Protein AF-A0A2V8UPV5-F1 (afdb_monomer)

Secondary structure (DSSP, 8-state):
---------PPPP--PPPP------PPP---------TTS------SEEEEEEEETTTEEEEEEEEEEEEE-TTS-EEEEEEEEES-HHHHHHHHH-----GGGT--BHHHHHHHHHHHHGGGS-HHHHHHHHHHIIIIIHHHHTTSBTTT--HHHHHHHHHHHHHTT--HHHHHHHHHHHHHHHHHHHHTTS-SS-TTTT-------PPP------HHHHHHHHHHS-HHHHHHHHHHHHH---HHHHTT--GGGEETTEE---EEEEEEETTEEEEEEPPP-

Nearest PDB structures (foldseek):
  6en1-assembly1_A  TM=7.831E-01  e=4.701E-06  Enterococcus faecalis
  2kd1-assembly1_A  TM=8.658E-01  e=4.105E-05  Bacillus cereus ATCC 14579
  6en2-assembly1_B  TM=7.766E-01  e=8.953E-06  Enterococcus faecalis
  1z1g-assembly1_D  TM=5.654E-01  e=1.178E-04  Lambdavirus lambda
  2kkp-assembly1_A  TM=7.230E-01  e=1.378E-03  Moorella thermoacetica ATCC 39073

Foldseek 3Di:
DDDDDDDDDDDDDPDDDPDPPDPPPDDPPPDPCPDDDPDDDPPPDPQKDKDWDQDPPPGTKIWMKGWAFDQDPVRDTDTDIDIDIHPPVVVCVVRVVPDPQPLVPQFFLLSLLVVCCVPPVVPDDPVLNVLCVVLCVPQPCVQGGGPTQAPDALVSVLVSLVVCLVVPDDLVSSVSVLVVLQVSQVVCVVSVSDVDRNSPPHDHDDHDDDPPPDDADPVNLVVVLVPDDPVVNVLSVCCVPVVDDPQQSVPFDPVQDDPPDGHGFKGWDDDDPNDIDIDGDDDD

Radius of gyration: 32.72 Å; Cα contacts (8 Å, |Δi|>4): 242; chains: 1; bounding box: 61×60×101 Å

pLDDT: mean 72.13, std 23.67, range [22.16, 96.94]

Sequence (284 aa):
MYIAVMASWAKPEVRTPPEHKGPTLVQPNEREIKRVGPGLARVEAPEGWVKKVERFREGKVWVGYFHVWETGPDGQRVRHKKEKLNELAEYIAEQTGKLAKQGESISTFAELWKAFCAVKSGQWSKKTKENLKCLFAKHVIPQIGSQRMRDVTLTPLQLLLNKLAEDGFSKSVVGQIRTYVKSCFEYGVDEDLLSKSPARKLVMPKIRKKPCERFLSVEEFRALLSDAPPREHVILRIFAVCGLRPAEVLVLRIEDFEGSQLRIDEALKERQAGEDRIGDTKTD

Structure (mmCIF, N/CA/C/O backbone):
data_AF-A0A2V8UPV5-F1
#
_entry.id   AF-A0A2V8UPV5-F1
#
loop_
_atom_site.group_PDB
_atom_site.id
_atom_site.type_symbol
_atom_site.label_atom_id
_atom_site.label_alt_id
_atom_site.label_comp_id
_atom_site.label_asym_id
_atom_site.label_entity_id
_atom_site.label_seq_id
_atom_site.pdbx_PDB_ins_code
_atom_site.Cartn_x
_atom_site.Cartn_y
_atom_site.Cartn_z
_atom_site.occupancy
_atom_site.B_iso_or_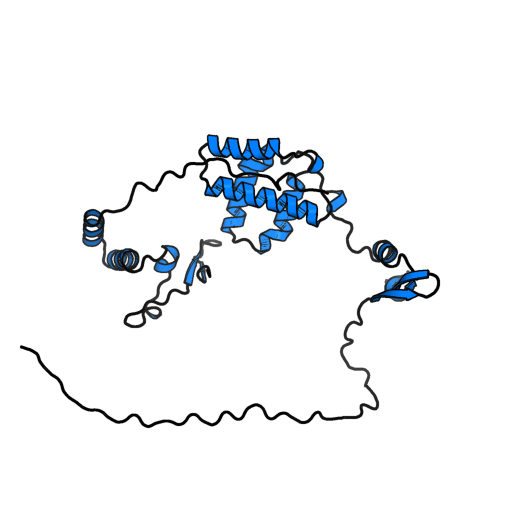equiv
_atom_site.auth_seq_id
_atom_site.auth_comp_id
_atom_site.auth_asym_id
_atom_site.auth_atom_id
_atom_site.pdbx_PDB_model_num
ATOM 1 N N . MET A 1 1 ? 30.367 -21.990 -48.496 1.00 34.84 1 MET A N 1
ATOM 2 C CA . MET A 1 1 ? 31.742 -22.354 -48.099 1.00 34.84 1 MET A CA 1
ATOM 3 C C . MET A 1 1 ? 31.728 -22.574 -46.593 1.00 34.84 1 MET A C 1
ATOM 5 O O . MET A 1 1 ? 31.792 -21.620 -45.836 1.00 34.84 1 MET A O 1
ATOM 9 N N . TYR A 1 2 ? 31.442 -23.811 -46.186 1.00 22.16 2 TYR A N 1
ATOM 10 C CA . TYR A 1 2 ? 31.261 -24.234 -44.795 1.00 22.16 2 TYR A CA 1
ATOM 11 C C . TYR A 1 2 ? 32.590 -24.819 -44.315 1.00 22.16 2 TYR A C 1
ATOM 13 O O . TYR A 1 2 ? 33.071 -25.779 -44.914 1.00 22.16 2 TYR A O 1
ATOM 21 N N . ILE A 1 3 ? 33.198 -24.240 -43.280 1.00 28.97 3 ILE A N 1
ATOM 22 C CA . ILE A 1 3 ? 34.407 -24.796 -42.665 1.00 28.97 3 ILE A CA 1
ATOM 23 C C . ILE A 1 3 ? 33.957 -25.716 -41.531 1.00 28.97 3 ILE A C 1
ATOM 25 O O . ILE A 1 3 ? 33.486 -25.265 -40.490 1.00 28.97 3 ILE A O 1
ATOM 29 N N . ALA A 1 4 ? 34.065 -27.017 -41.789 1.00 24.25 4 ALA A N 1
ATOM 30 C CA . ALA A 1 4 ? 33.955 -28.077 -40.803 1.00 24.25 4 ALA A CA 1
ATOM 31 C C . ALA A 1 4 ? 35.275 -28.178 -40.023 1.00 24.25 4 ALA A C 1
ATOM 33 O O . ALA A 1 4 ? 36.340 -28.288 -40.627 1.00 24.25 4 ALA A O 1
ATOM 34 N N . VAL A 1 5 ? 35.204 -28.180 -38.691 1.00 28.80 5 VAL A N 1
ATOM 35 C CA . VAL A 1 5 ? 36.319 -28.579 -37.823 1.00 28.80 5 VAL A CA 1
ATOM 36 C C . VAL A 1 5 ? 35.869 -29.815 -37.057 1.00 28.80 5 VAL A C 1
ATOM 38 O O . VAL A 1 5 ? 34.963 -29.757 -36.229 1.00 28.80 5 VAL A O 1
ATOM 41 N N . MET A 1 6 ? 36.482 -30.947 -37.396 1.00 24.00 6 MET A N 1
ATOM 42 C CA . MET A 1 6 ? 36.293 -32.240 -36.749 1.00 24.00 6 MET A CA 1
ATOM 43 C C . MET A 1 6 ? 37.432 -32.511 -35.758 1.00 24.00 6 MET A C 1
ATOM 45 O O . MET A 1 6 ? 38.599 -32.450 -36.123 1.00 24.00 6 MET A O 1
ATOM 49 N N . ALA A 1 7 ? 37.011 -32.917 -34.558 1.00 26.36 7 ALA A N 1
ATOM 50 C CA . ALA A 1 7 ? 37.632 -33.867 -33.631 1.00 26.36 7 ALA A CA 1
ATOM 51 C C . ALA A 1 7 ? 38.903 -33.489 -32.837 1.00 26.36 7 ALA A C 1
ATOM 53 O O . ALA A 1 7 ? 40.017 -33.477 -33.344 1.00 26.36 7 ALA A O 1
ATOM 54 N N . SER A 1 8 ? 38.737 -33.450 -31.509 1.00 24.20 8 SER A N 1
ATOM 55 C CA . SER A 1 8 ? 39.469 -34.355 -30.611 1.00 24.20 8 SER A CA 1
ATOM 56 C C . SER A 1 8 ? 38.641 -34.588 -29.343 1.00 24.20 8 SER A C 1
ATOM 58 O O . SER A 1 8 ? 38.483 -33.701 -28.509 1.00 24.20 8 SER A O 1
ATOM 60 N N . TRP A 1 9 ? 38.044 -35.776 -29.240 1.00 25.58 9 TRP A N 1
ATOM 61 C CA . TRP A 1 9 ? 37.334 -36.241 -28.050 1.00 25.58 9 TRP A CA 1
ATOM 62 C C . TRP A 1 9 ? 38.337 -36.923 -27.118 1.00 25.58 9 TRP A C 1
ATOM 64 O O . TRP A 1 9 ? 38.682 -38.088 -27.317 1.00 25.58 9 TRP A O 1
ATOM 74 N N . ALA A 1 10 ? 38.786 -36.218 -26.082 1.00 30.08 10 ALA A N 1
ATOM 75 C CA . ALA A 1 10 ? 39.347 -36.867 -24.904 1.00 30.08 10 ALA A CA 1
ATOM 76 C C . ALA A 1 10 ? 38.180 -37.383 -24.044 1.00 30.08 10 ALA A C 1
ATOM 78 O O . ALA A 1 10 ? 37.280 -36.620 -23.691 1.00 30.08 10 ALA A O 1
ATOM 79 N N . LYS A 1 11 ? 38.165 -38.685 -23.735 1.00 31.83 11 LYS A N 1
ATOM 80 C CA . LYS A 1 11 ? 37.210 -39.267 -22.780 1.00 31.83 11 LYS A CA 1
ATOM 81 C C . LYS A 1 11 ? 37.388 -38.565 -21.423 1.00 31.83 11 LYS A C 1
ATOM 83 O O . LYS A 1 11 ? 38.517 -38.548 -20.936 1.00 31.83 11 LYS A O 1
ATOM 88 N N . PRO A 1 12 ? 36.334 -38.019 -20.793 1.00 33.72 12 PRO A N 1
ATOM 89 C CA . PRO A 1 12 ? 36.456 -37.523 -19.432 1.00 33.72 12 PRO A CA 1
ATOM 90 C C . PRO A 1 12 ? 36.685 -38.711 -18.490 1.00 33.72 12 PRO A C 1
ATOM 92 O O . PRO A 1 12 ? 35.936 -39.689 -18.515 1.00 33.72 12 PRO A O 1
ATOM 95 N N . GLU A 1 13 ? 37.733 -38.638 -17.670 1.00 32.59 13 GLU A N 1
ATOM 96 C CA . GLU A 1 13 ? 37.910 -39.530 -16.526 1.00 32.59 13 GLU A CA 1
ATOM 97 C C . GLU A 1 13 ? 36.680 -39.427 -15.619 1.00 32.59 13 GLU A C 1
ATOM 99 O O . GLU A 1 13 ? 36.347 -38.359 -15.100 1.00 32.59 13 GLU A O 1
ATOM 104 N N . VAL A 1 14 ? 35.994 -40.553 -15.427 1.00 36.41 14 VAL A N 1
ATOM 105 C CA . VAL A 1 14 ? 34.909 -40.673 -14.455 1.00 36.41 14 VAL A CA 1
ATOM 106 C C . VAL A 1 14 ? 35.536 -40.609 -13.064 1.00 36.41 14 VAL A C 1
ATOM 108 O O . VAL A 1 14 ? 36.019 -41.610 -12.540 1.00 36.41 14 VAL A O 1
ATOM 111 N N . ARG A 1 15 ? 35.539 -39.423 -12.451 1.00 33.44 15 ARG A N 1
ATOM 112 C CA . ARG A 1 15 ? 35.769 -39.298 -11.009 1.00 33.44 15 ARG A CA 1
ATOM 113 C C . ARG A 1 15 ? 34.544 -39.854 -10.293 1.00 33.44 15 ARG A C 1
ATOM 115 O O . ARG A 1 15 ? 33.496 -39.215 -10.255 1.00 33.44 15 ARG A O 1
ATOM 122 N N . THR A 1 16 ? 34.669 -41.053 -9.738 1.00 39.03 16 THR A N 1
ATOM 123 C CA . THR A 1 16 ? 33.712 -41.578 -8.762 1.00 39.03 16 THR A CA 1
ATOM 124 C C . THR A 1 16 ? 33.644 -40.620 -7.566 1.00 39.03 16 THR A C 1
ATOM 126 O O . THR A 1 16 ? 34.703 -40.267 -7.034 1.00 39.03 16 THR A O 1
ATOM 129 N N . PRO A 1 17 ? 32.451 -40.180 -7.124 1.00 38.97 17 PRO A N 1
ATOM 130 C CA . PRO A 1 17 ? 32.327 -39.391 -5.904 1.00 38.97 17 PRO A CA 1
ATOM 131 C C . PRO A 1 17 ? 32.839 -40.207 -4.708 1.00 38.97 17 PRO A C 1
ATOM 133 O O . PRO A 1 17 ? 32.631 -41.423 -4.686 1.00 38.97 17 PRO A O 1
ATOM 136 N N . PRO A 1 18 ? 33.486 -39.588 -3.705 1.00 38.47 18 PRO A N 1
ATOM 137 C CA . PRO A 1 18 ? 33.800 -40.293 -2.471 1.00 38.47 18 PRO A CA 1
ATOM 138 C C . PRO A 1 18 ? 32.495 -40.751 -1.808 1.00 38.47 18 PRO A C 1
ATOM 140 O O . PRO A 1 18 ? 31.526 -39.993 -1.743 1.00 38.47 18 PRO A O 1
ATOM 143 N N . GLU A 1 19 ? 32.465 -41.996 -1.329 1.00 35.38 19 GLU A N 1
ATOM 144 C CA . GLU A 1 19 ? 31.342 -42.535 -0.562 1.00 35.38 19 GLU A CA 1
ATOM 145 C C . GLU A 1 19 ? 30.992 -41.594 0.597 1.00 35.38 19 GLU A C 1
ATOM 147 O O . GLU A 1 19 ? 31.788 -41.372 1.515 1.00 35.38 19 GLU A O 1
ATOM 152 N N . HIS A 1 20 ? 29.771 -41.058 0.578 1.00 35.81 20 HIS A N 1
ATOM 153 C CA . HIS A 1 20 ? 29.209 -40.368 1.728 1.00 35.81 20 HIS A CA 1
ATOM 154 C C . HIS A 1 20 ? 28.955 -41.398 2.834 1.00 35.81 20 HIS A C 1
ATOM 156 O O . HIS A 1 20 ? 27.909 -42.045 2.883 1.00 35.81 20 HIS A O 1
ATOM 162 N N . LYS A 1 21 ? 29.905 -41.534 3.763 1.00 36.72 21 LYS A N 1
ATOM 163 C CA . LYS A 1 21 ? 29.609 -42.110 5.074 1.00 36.72 21 LYS A CA 1
ATOM 164 C C . LYS A 1 21 ? 28.675 -41.137 5.787 1.00 36.72 21 LYS A C 1
ATOM 166 O O . LYS A 1 21 ? 29.095 -40.057 6.201 1.00 36.72 21 LYS A O 1
ATOM 171 N N . GLY A 1 22 ? 27.395 -41.497 5.864 1.00 36.59 22 GLY A N 1
ATOM 172 C CA . GLY A 1 22 ? 26.434 -40.810 6.723 1.00 36.59 22 GLY A CA 1
ATOM 173 C C . GLY A 1 22 ? 26.948 -40.750 8.169 1.00 36.59 22 GLY A C 1
ATOM 174 O O . GLY A 1 22 ? 27.818 -41.543 8.543 1.00 36.59 22 GLY A O 1
ATOM 175 N N . PRO A 1 23 ? 26.455 -39.808 8.988 1.00 31.30 23 PRO A N 1
ATOM 176 C CA . PRO A 1 23 ? 26.923 -39.666 10.359 1.00 31.30 23 PRO A CA 1
ATOM 177 C C . PRO A 1 23 ? 26.717 -40.983 11.113 1.00 31.30 23 PRO A C 1
ATOM 179 O O . PRO A 1 23 ? 25.608 -41.515 11.165 1.00 31.30 23 PRO A O 1
ATOM 182 N N . THR A 1 24 ? 27.798 -41.514 11.686 1.00 34.84 24 THR A N 1
ATOM 183 C CA . THR A 1 24 ? 27.759 -42.683 12.565 1.00 34.84 24 THR A CA 1
ATOM 184 C C . THR A 1 24 ? 26.791 -42.395 13.708 1.00 34.84 24 THR A C 1
ATOM 186 O O . THR A 1 24 ? 27.052 -41.522 14.537 1.00 34.84 24 THR A O 1
ATOM 189 N N . LEU A 1 25 ? 25.668 -43.114 13.752 1.00 33.03 25 LEU A N 1
ATOM 190 C CA . LEU A 1 25 ? 24.748 -43.063 14.883 1.00 33.03 25 LEU A CA 1
ATOM 191 C C . LEU A 1 25 ? 25.477 -43.616 16.110 1.00 33.03 25 LEU A C 1
ATOM 193 O O . LEU A 1 25 ? 25.715 -44.817 16.230 1.00 33.03 25 LEU A O 1
ATOM 197 N N . VAL A 1 26 ? 25.873 -42.715 17.006 1.00 35.38 26 VAL A N 1
ATOM 198 C CA . VAL A 1 26 ? 26.417 -43.070 18.315 1.00 35.38 26 VAL A CA 1
ATOM 199 C C . VAL A 1 26 ? 25.278 -43.683 19.129 1.00 35.38 26 VAL A C 1
ATOM 201 O O . VAL A 1 26 ? 24.236 -43.054 19.311 1.00 35.38 26 VAL A O 1
ATOM 204 N N . GLN A 1 27 ? 25.469 -44.920 19.595 1.00 32.38 27 GLN A N 1
ATOM 205 C CA . GLN A 1 27 ? 24.550 -45.597 20.515 1.00 32.38 27 GLN A CA 1
ATOM 206 C C . GLN A 1 27 ? 24.285 -44.694 21.736 1.00 32.38 27 GLN A C 1
ATOM 208 O O . GLN A 1 27 ? 25.247 -44.129 22.272 1.00 32.38 27 GLN A O 1
ATOM 213 N N . PRO A 1 28 ? 23.025 -44.526 22.187 1.00 30.73 28 PRO A N 1
ATOM 214 C CA . PRO A 1 28 ? 22.721 -43.691 23.339 1.00 30.73 28 PRO A CA 1
ATOM 215 C C . PRO A 1 28 ? 23.498 -44.206 24.545 1.00 30.73 28 PRO A C 1
ATOM 217 O O . PRO A 1 28 ? 23.379 -45.363 24.940 1.00 30.73 28 PRO A O 1
ATOM 220 N N . ASN A 1 29 ? 24.335 -43.345 25.111 1.00 36.62 29 ASN A N 1
ATOM 221 C CA . ASN A 1 29 ? 25.093 -43.668 26.305 1.00 36.62 29 ASN A CA 1
ATOM 222 C C . ASN A 1 29 ? 24.094 -43.691 27.474 1.00 36.62 29 ASN A C 1
ATOM 224 O O . ASN A 1 29 ? 23.772 -42.638 28.027 1.00 36.62 29 ASN A O 1
ATOM 228 N N . GLU A 1 30 ? 23.561 -44.864 27.822 1.00 33.00 30 GLU A N 1
ATOM 229 C CA . GLU A 1 30 ? 22.730 -45.055 29.015 1.00 33.00 30 GLU A CA 1
ATOM 230 C C . GLU A 1 30 ? 23.606 -44.916 30.264 1.00 33.00 30 GLU A C 1
ATOM 232 O O . GLU A 1 30 ? 24.058 -45.876 30.884 1.00 33.00 30 GLU A O 1
ATOM 237 N N . ARG A 1 31 ? 23.902 -43.669 30.628 1.00 34.91 31 ARG A N 1
ATOM 238 C CA . ARG A 1 31 ? 24.467 -43.353 31.934 1.00 34.91 31 ARG A CA 1
ATOM 239 C C . ARG A 1 31 ? 23.318 -43.244 32.919 1.00 34.91 31 ARG A C 1
ATOM 241 O O . ARG A 1 31 ? 22.531 -42.305 32.862 1.00 34.91 31 ARG A O 1
ATOM 248 N N . GLU A 1 32 ? 23.252 -44.187 33.846 1.00 36.50 32 GLU A N 1
ATOM 249 C CA . GLU A 1 32 ? 22.366 -44.119 35.003 1.00 36.50 32 GLU A CA 1
ATOM 250 C C . GLU A 1 32 ? 22.816 -42.944 35.901 1.00 36.50 32 GLU A C 1
ATOM 252 O O . GLU A 1 32 ? 23.808 -43.023 36.633 1.00 36.50 32 GLU A O 1
ATOM 257 N N . ILE A 1 33 ? 22.145 -41.793 35.782 1.00 37.94 33 ILE A N 1
ATOM 258 C CA . ILE A 1 33 ? 22.512 -40.554 36.485 1.00 37.94 33 ILE A CA 1
ATOM 259 C C . ILE A 1 33 ? 22.100 -40.674 37.957 1.00 37.94 33 ILE A C 1
ATOM 261 O O . ILE A 1 33 ? 20.962 -40.394 38.324 1.00 37.94 33 ILE A O 1
ATOM 265 N N . LYS A 1 34 ? 23.038 -41.071 38.824 1.00 39.78 34 LYS A N 1
ATOM 266 C CA . LYS A 1 34 ? 22.762 -41.288 40.258 1.00 39.78 34 LYS A CA 1
ATOM 267 C C . LYS A 1 34 ? 22.773 -40.025 41.123 1.00 39.78 34 LYS A C 1
ATOM 269 O O . LYS A 1 34 ? 22.366 -40.113 42.277 1.00 39.78 34 LYS A O 1
ATOM 274 N N . ARG A 1 35 ? 23.204 -38.862 40.608 1.00 41.12 35 ARG A N 1
ATOM 275 C CA . ARG A 1 35 ? 23.076 -37.540 41.265 1.00 41.12 35 ARG A CA 1
ATOM 276 C C . ARG A 1 35 ? 23.464 -36.400 40.317 1.00 41.12 35 ARG A C 1
ATOM 278 O O . ARG A 1 35 ? 24.461 -36.497 39.609 1.00 41.12 35 ARG A O 1
ATOM 285 N N . VAL A 1 36 ? 22.698 -35.310 40.351 1.00 39.19 36 VAL A N 1
ATOM 286 C CA . VAL A 1 36 ? 22.949 -34.074 39.591 1.00 39.19 36 VAL A CA 1
ATOM 287 C C . VAL A 1 36 ? 23.594 -33.042 40.527 1.00 39.19 36 VAL A C 1
ATOM 289 O O . VAL A 1 36 ? 23.042 -32.748 41.585 1.00 39.19 36 VAL A O 1
ATOM 292 N N . GLY A 1 37 ? 24.778 -32.532 40.171 1.00 37.66 37 GLY A N 1
ATOM 293 C CA . GLY A 1 37 ? 25.502 -31.504 40.934 1.00 37.66 37 GLY A CA 1
ATOM 294 C C . GLY A 1 37 ? 24.908 -30.089 40.781 1.00 37.66 37 GLY A C 1
ATOM 295 O O . GLY A 1 37 ? 24.153 -29.840 39.840 1.00 37.66 37 GLY A O 1
ATOM 296 N N . PRO A 1 38 ? 25.248 -29.136 41.671 1.00 36.44 38 PRO A N 1
ATOM 297 C CA . PRO A 1 38 ? 24.530 -27.866 41.861 1.00 36.44 38 PRO A CA 1
ATOM 298 C C . PRO A 1 38 ? 24.822 -26.772 40.806 1.00 36.44 38 PRO A C 1
ATOM 300 O O . PRO A 1 38 ? 24.765 -25.588 41.120 1.00 36.44 38 PRO A O 1
ATOM 303 N N . GLY A 1 39 ? 25.131 -27.139 39.558 1.00 41.53 39 GLY A N 1
ATOM 304 C CA . GLY A 1 39 ? 25.687 -26.218 38.552 1.00 41.53 39 GLY A CA 1
ATOM 305 C C . GLY A 1 39 ? 25.051 -26.248 37.160 1.00 41.53 39 GLY A C 1
ATOM 306 O O . GLY A 1 39 ? 25.673 -25.771 36.217 1.00 41.53 39 GLY A O 1
ATOM 307 N N . LEU A 1 40 ? 23.847 -26.801 36.987 1.00 34.31 40 LEU A N 1
ATOM 308 C CA . LEU A 1 40 ? 23.106 -26.653 35.726 1.00 34.31 40 LEU A CA 1
ATOM 309 C C . LEU A 1 40 ? 22.364 -25.313 35.702 1.00 34.31 40 LEU A C 1
ATOM 311 O O . LEU A 1 40 ? 21.741 -24.931 36.696 1.00 34.31 40 LEU A O 1
ATOM 315 N N . ALA A 1 41 ? 22.383 -24.631 34.551 1.00 32.91 41 ALA A N 1
ATOM 316 C CA . ALA A 1 41 ? 21.493 -23.507 34.291 1.00 32.91 41 ALA A CA 1
ATOM 317 C C . ALA A 1 41 ? 20.059 -23.973 34.566 1.00 32.91 41 ALA A C 1
ATOM 319 O O . ALA A 1 41 ? 19.569 -24.903 33.921 1.00 32.91 41 ALA A O 1
ATOM 320 N N . ARG A 1 42 ? 19.411 -23.374 35.572 1.00 34.47 42 ARG A N 1
ATOM 321 C CA . ARG A 1 42 ? 17.991 -23.605 35.830 1.00 34.47 42 ARG A CA 1
ATOM 322 C C . ARG A 1 42 ? 17.264 -23.221 34.550 1.00 34.47 42 ARG A C 1
ATOM 324 O O . ARG A 1 42 ? 17.112 -22.037 34.274 1.00 34.47 42 ARG A O 1
ATOM 331 N N . VAL A 1 43 ? 16.825 -24.215 33.779 1.00 31.80 43 VAL A N 1
ATOM 332 C CA . VAL A 1 43 ? 15.716 -24.027 32.847 1.00 31.80 43 VAL A CA 1
ATOM 333 C C . VAL A 1 43 ? 14.636 -23.372 33.694 1.00 31.80 43 VAL A C 1
ATOM 335 O O . VAL A 1 43 ? 14.245 -23.945 34.715 1.00 31.80 43 VAL A O 1
ATOM 338 N N . GLU A 1 44 ? 14.268 -22.131 33.375 1.00 40.31 44 GLU A N 1
ATOM 339 C CA . GLU A 1 44 ? 13.195 -21.442 34.079 1.00 40.31 44 GLU A CA 1
ATOM 340 C C . GLU A 1 44 ? 11.974 -22.350 34.010 1.00 40.31 44 GLU A C 1
ATOM 342 O O . GLU A 1 44 ? 11.363 -22.531 32.958 1.00 40.31 44 GLU A O 1
ATOM 347 N N . ALA A 1 45 ? 11.682 -23.019 35.129 1.00 38.09 45 ALA A N 1
ATOM 348 C CA . ALA A 1 45 ? 10.521 -23.876 35.219 1.00 38.09 45 ALA A CA 1
ATOM 349 C C . ALA A 1 45 ? 9.310 -22.996 34.883 1.00 38.09 45 ALA A C 1
ATOM 351 O O . ALA A 1 45 ? 9.206 -21.913 35.478 1.00 38.09 45 ALA A O 1
ATOM 352 N N . PRO A 1 46 ? 8.435 -23.425 33.953 1.00 46.22 46 PRO A N 1
ATOM 353 C CA . PRO A 1 46 ? 7.327 -22.609 33.477 1.00 46.22 46 PRO A CA 1
ATOM 354 C C . PRO A 1 46 ? 6.573 -22.004 34.665 1.00 46.22 46 PRO A C 1
ATOM 356 O O . PRO A 1 46 ? 6.367 -22.677 35.681 1.00 46.22 46 PRO A O 1
ATOM 359 N N . GLU A 1 47 ? 6.212 -20.716 34.565 1.00 54.56 47 GLU A N 1
ATOM 360 C CA . GLU A 1 47 ? 5.646 -19.915 35.671 1.00 54.56 47 GLU A CA 1
ATOM 361 C C . GLU A 1 47 ? 4.440 -20.583 36.352 1.00 54.56 47 GLU A C 1
ATOM 363 O O . GLU A 1 47 ? 4.151 -20.321 37.521 1.00 54.56 47 GLU A O 1
ATOM 368 N N . GLY A 1 48 ? 3.798 -21.511 35.652 1.00 59.91 48 GLY A N 1
ATOM 369 C CA . GLY A 1 48 ? 2.753 -22.392 36.120 1.00 59.91 48 GLY A CA 1
ATOM 370 C C . GLY A 1 48 ? 2.294 -23.311 34.994 1.00 59.91 48 GLY A C 1
ATOM 371 O O . GLY A 1 48 ? 2.842 -23.280 33.891 1.00 59.91 48 GLY A O 1
ATOM 372 N N . TRP A 1 49 ? 1.255 -24.097 35.247 1.00 58.44 49 TRP A N 1
ATOM 373 C CA . TRP A 1 49 ? 0.473 -24.731 34.184 1.00 58.44 49 TRP A CA 1
ATOM 374 C C . TRP A 1 49 ? -1.000 -24.755 34.563 1.00 58.44 49 TRP A C 1
ATOM 376 O O . TRP A 1 49 ? -1.344 -24.786 35.744 1.00 58.44 49 TRP A O 1
ATOM 386 N N . VAL A 1 50 ? -1.865 -24.756 33.550 1.00 53.78 50 VAL A N 1
ATOM 387 C CA . VAL A 1 50 ? -3.319 -24.854 33.703 1.00 53.78 50 VAL A CA 1
ATOM 388 C C . VAL A 1 50 ? -3.818 -25.954 32.771 1.00 53.78 50 VAL A C 1
ATOM 390 O O . VAL A 1 50 ? -3.460 -25.972 31.595 1.00 53.78 50 VAL A O 1
ATOM 393 N N . LYS A 1 51 ? -4.619 -26.894 33.282 1.00 52.66 51 LYS A N 1
ATOM 394 C CA . LYS A 1 51 ? -5.219 -27.968 32.478 1.00 52.66 51 LYS A CA 1
ATOM 395 C C . LYS A 1 51 ? -6.675 -28.203 32.859 1.00 52.66 51 LYS A C 1
ATOM 397 O O . LYS A 1 51 ? -7.067 -28.024 34.013 1.00 52.66 51 LYS A O 1
ATOM 402 N N . LYS A 1 52 ? -7.474 -28.620 31.881 1.00 59.91 52 LYS A N 1
ATOM 403 C CA . LYS A 1 52 ? -8.879 -28.980 32.078 1.00 59.91 52 LYS A CA 1
ATOM 404 C C . LYS A 1 52 ? -8.955 -30.453 32.468 1.00 59.91 52 LYS A C 1
ATOM 406 O O . LYS A 1 52 ? -8.433 -31.302 31.751 1.00 59.91 52 LYS A O 1
ATOM 411 N N . VAL A 1 53 ? -9.564 -30.749 33.607 1.00 68.00 53 VAL A N 1
ATOM 412 C CA . VAL A 1 53 ? -9.705 -32.099 34.160 1.00 68.00 53 VAL A CA 1
ATOM 413 C C . VAL A 1 53 ? -11.188 -32.377 34.361 1.00 68.00 53 VAL A C 1
ATOM 415 O O . VAL A 1 53 ? -11.920 -31.522 34.846 1.00 68.00 53 VAL A O 1
ATOM 418 N N . GLU A 1 54 ? -11.653 -33.561 33.985 1.00 61.84 54 GLU A N 1
ATOM 419 C CA . GLU A 1 54 ? -13.037 -33.978 34.209 1.00 61.84 54 GLU A CA 1
ATOM 420 C C . GLU A 1 54 ? -13.131 -34.741 35.533 1.00 61.84 54 GLU A C 1
ATOM 422 O O . GLU A 1 54 ? -12.418 -35.723 35.743 1.00 61.84 54 GLU A O 1
ATOM 427 N N . ARG A 1 55 ? -13.956 -34.250 36.463 1.00 68.75 55 ARG A N 1
ATOM 428 C CA . ARG A 1 55 ? -14.155 -34.846 37.788 1.00 68.75 55 ARG A CA 1
ATOM 429 C C . ARG A 1 55 ? -15.568 -35.390 37.928 1.00 68.75 55 ARG A C 1
ATOM 431 O O . ARG A 1 55 ? -16.539 -34.752 37.536 1.00 68.75 55 ARG A O 1
ATOM 438 N N . PHE A 1 56 ? -15.669 -36.543 38.582 1.00 42.00 56 PHE A N 1
ATOM 439 C CA . PHE A 1 56 ? -16.885 -37.355 38.676 1.00 42.00 56 PHE A CA 1
ATOM 440 C C . PHE A 1 56 ? -18.107 -36.642 39.295 1.00 42.00 56 PHE A C 1
ATOM 442 O O . PHE A 1 56 ? -19.233 -37.013 38.992 1.00 42.00 56 PHE A O 1
ATOM 449 N N . ARG A 1 57 ? -17.912 -35.615 40.141 1.00 60.03 57 ARG A N 1
ATOM 450 C CA . ARG A 1 57 ? -19.005 -34.859 40.796 1.00 60.03 57 ARG A CA 1
ATOM 451 C C . ARG A 1 57 ? -19.181 -33.415 40.313 1.00 60.03 57 ARG A C 1
ATOM 453 O O . ARG A 1 57 ? -20.230 -32.834 40.545 1.00 60.03 57 ARG A O 1
ATOM 460 N N . GLU A 1 58 ? -18.170 -32.840 39.667 1.00 53.66 58 GLU A N 1
ATOM 461 C CA . GLU A 1 58 ? -18.085 -31.394 39.380 1.00 53.66 58 GLU A CA 1
ATOM 462 C C . GLU A 1 58 ? -18.023 -31.092 37.871 1.00 53.66 58 GLU A C 1
ATOM 464 O O . GLU A 1 58 ? -18.042 -29.933 37.463 1.00 53.66 58 GLU A O 1
ATOM 469 N N . GLY A 1 59 ? -17.949 -32.123 37.021 1.00 64.44 59 GLY A N 1
ATOM 470 C CA . GLY A 1 59 ? -17.797 -31.964 35.577 1.00 64.44 59 GLY A CA 1
ATOM 471 C C . GLY A 1 59 ? -16.387 -31.518 35.179 1.00 64.44 59 GLY A C 1
ATOM 472 O O . GLY A 1 59 ? -15.395 -31.850 35.833 1.00 64.44 59 GLY A O 1
ATOM 473 N N . LYS A 1 60 ? -16.268 -30.797 34.058 1.00 58.22 60 LYS A N 1
ATOM 474 C CA . LYS A 1 60 ? -14.975 -30.329 33.530 1.00 58.22 60 LYS A CA 1
ATOM 475 C C . LYS A 1 60 ? -14.502 -29.085 34.284 1.00 58.22 60 LYS A C 1
ATOM 477 O O . LYS A 1 60 ? -14.969 -27.985 34.001 1.00 58.22 60 LYS A O 1
ATOM 482 N N . VAL A 1 61 ? -13.525 -29.257 35.167 1.00 54.69 61 VAL A N 1
ATOM 483 C CA . VAL A 1 61 ? -12.931 -28.207 36.005 1.00 54.69 61 VAL A CA 1
ATOM 484 C C . VAL A 1 61 ? -11.527 -27.836 35.529 1.00 54.69 61 VAL A C 1
ATOM 486 O O . VAL A 1 61 ? -10.791 -28.668 34.996 1.00 54.69 61 VAL A O 1
ATOM 489 N N . TRP A 1 62 ? -11.131 -26.578 35.709 1.00 54.75 62 TRP A N 1
ATOM 490 C CA . TRP A 1 62 ? -9.764 -26.135 35.418 1.00 54.75 62 TRP A CA 1
ATOM 491 C C . TRP A 1 62 ? -8.913 -26.208 36.684 1.00 54.75 62 TRP A C 1
ATOM 493 O O . TRP A 1 62 ? -9.293 -25.685 37.732 1.00 54.75 62 TRP A O 1
ATOM 503 N N . VAL A 1 63 ? -7.754 -26.857 36.575 1.00 58.47 63 VAL A N 1
ATOM 504 C CA . VAL A 1 63 ? -6.798 -27.039 37.673 1.00 58.47 63 VAL A CA 1
ATOM 505 C C . VAL A 1 63 ? -5.435 -26.549 37.215 1.00 58.47 63 VAL A C 1
ATOM 507 O O . VAL A 1 63 ? -5.009 -26.844 36.097 1.00 58.47 63 VAL A O 1
ATOM 510 N N . GLY A 1 64 ? -4.736 -25.824 38.075 1.00 62.59 64 GLY A N 1
ATOM 511 C CA . GLY A 1 64 ? -3.387 -25.366 37.792 1.00 62.59 64 GLY A CA 1
ATOM 512 C C . GLY A 1 64 ? -2.710 -24.762 39.011 1.00 62.59 64 GLY A C 1
ATOM 513 O O . GLY A 1 64 ? -3.355 -24.468 40.019 1.00 62.59 64 GLY A O 1
ATOM 514 N N . TYR A 1 65 ? -1.404 -24.553 38.900 1.00 60.41 65 TYR A N 1
ATOM 515 C CA . TYR A 1 65 ? -0.648 -23.752 39.857 1.00 60.41 65 TYR A CA 1
ATOM 516 C C . TYR A 1 65 ? 0.162 -22.700 39.116 1.00 60.41 65 TYR A C 1
ATOM 518 O O . TYR A 1 65 ? 0.551 -22.911 37.967 1.00 60.41 65 TYR A O 1
ATOM 526 N N . PHE A 1 66 ? 0.450 -21.597 39.795 1.00 55.66 66 PHE A N 1
ATOM 527 C CA . PHE A 1 66 ? 1.325 -20.537 39.311 1.00 55.66 66 PHE A CA 1
ATOM 528 C C . PHE A 1 66 ? 2.170 -19.987 40.460 1.00 55.66 66 PHE A C 1
ATOM 530 O O . PHE A 1 66 ? 1.905 -20.256 41.636 1.00 55.66 66 PHE A O 1
ATOM 537 N N . HIS A 1 67 ? 3.221 -19.253 40.114 1.00 59.00 67 HIS A N 1
ATOM 538 C CA . HIS A 1 67 ? 4.075 -18.591 41.087 1.00 59.00 67 HIS A CA 1
ATOM 539 C C . HIS A 1 67 ? 3.816 -17.088 41.086 1.00 59.00 67 HIS A C 1
ATOM 541 O O . HIS A 1 67 ? 3.825 -16.463 40.029 1.00 59.00 67 HIS A O 1
ATOM 547 N N . VAL A 1 68 ? 3.629 -16.522 42.275 1.00 52.44 68 VAL A N 1
ATOM 548 C CA . VAL A 1 68 ? 3.536 -15.076 42.495 1.00 52.44 68 VAL A CA 1
ATOM 549 C C . VAL A 1 68 ? 4.814 -14.621 43.180 1.00 52.44 68 VAL A C 1
ATOM 551 O O . VAL A 1 68 ? 5.303 -15.280 44.101 1.00 52.44 68 VAL A O 1
ATOM 554 N N . TRP A 1 69 ? 5.378 -13.520 42.698 1.00 57.22 69 TRP A N 1
ATOM 555 C CA . TRP A 1 69 ? 6.501 -12.859 43.345 1.00 57.22 69 TRP A CA 1
ATOM 556 C C . TRP A 1 69 ? 5.952 -11.766 44.251 1.00 57.22 69 TRP A C 1
ATOM 558 O O . TRP A 1 69 ? 5.407 -10.786 43.751 1.00 57.22 69 TRP A O 1
ATOM 568 N N . GLU A 1 70 ? 6.111 -11.926 45.557 1.00 56.12 70 GLU A N 1
ATOM 569 C CA . GLU A 1 70 ? 5.785 -10.886 46.532 1.00 56.12 70 GLU A CA 1
ATOM 570 C C . GLU A 1 70 ? 7.091 -10.238 46.998 1.00 56.12 70 GLU A C 1
ATOM 572 O O . GLU A 1 70 ? 8.065 -10.925 47.319 1.00 56.12 70 GLU A O 1
ATOM 577 N N . THR A 1 71 ? 7.147 -8.908 46.970 1.00 47.56 71 THR A N 1
ATOM 578 C CA . THR A 1 71 ? 8.296 -8.156 47.483 1.00 47.56 71 THR A CA 1
ATOM 579 C C . THR A 1 71 ? 8.019 -7.821 48.939 1.00 47.56 71 THR A C 1
ATOM 581 O O . THR A 1 71 ? 7.078 -7.085 49.233 1.00 47.56 71 THR A O 1
ATOM 584 N N . GLY A 1 72 ? 8.819 -8.380 49.846 1.00 52.19 72 GLY A N 1
ATOM 585 C CA . GLY A 1 72 ? 8.729 -8.059 51.267 1.00 52.19 72 GLY A CA 1
ATOM 586 C C . GLY A 1 72 ? 9.201 -6.627 51.569 1.00 52.19 72 GLY A C 1
ATOM 587 O O . GLY A 1 72 ? 9.845 -6.003 50.720 1.00 52.19 72 GLY A O 1
ATOM 588 N N . PRO A 1 73 ? 8.944 -6.111 52.785 1.00 45.56 73 PRO A N 1
ATOM 589 C CA . PRO A 1 73 ? 9.369 -4.771 53.217 1.00 45.56 73 PRO A CA 1
ATOM 590 C C . PRO A 1 73 ? 10.878 -4.513 53.073 1.00 45.56 73 PRO A C 1
ATOM 592 O O . PRO A 1 73 ? 11.294 -3.375 52.886 1.00 45.56 73 PRO A O 1
ATOM 595 N N . ASP A 1 74 ? 11.682 -5.578 53.079 1.00 53.41 74 ASP A N 1
ATOM 596 C CA . ASP A 1 74 ? 13.146 -5.538 52.992 1.00 53.41 74 ASP A CA 1
ATOM 597 C C . ASP A 1 74 ? 13.677 -5.596 51.542 1.00 53.41 74 ASP A C 1
ATOM 599 O O . ASP A 1 74 ? 14.866 -5.809 51.306 1.00 53.41 74 ASP A O 1
ATOM 603 N N . GLY A 1 75 ? 12.800 -5.475 50.536 1.00 49.69 75 GLY A N 1
ATOM 604 C CA . GLY A 1 75 ? 13.166 -5.498 49.113 1.00 49.69 75 GLY A CA 1
ATOM 605 C C . GLY A 1 75 ? 13.506 -6.886 48.548 1.00 49.69 75 GLY A C 1
ATOM 606 O O . GLY A 1 75 ? 13.771 -7.013 47.350 1.00 49.69 75 GLY A O 1
ATOM 607 N N . GLN A 1 76 ? 13.467 -7.948 49.361 1.00 43.38 76 GLN A N 1
ATOM 608 C CA . GLN A 1 76 ? 13.614 -9.327 48.887 1.00 43.38 76 GLN A CA 1
ATOM 609 C C . GLN A 1 76 ? 12.342 -9.811 48.178 1.00 43.38 76 GLN A C 1
ATOM 611 O O . GLN A 1 76 ? 11.234 -9.715 48.708 1.00 43.38 76 GLN A O 1
ATOM 616 N N . ARG A 1 77 ? 12.513 -10.371 46.973 1.00 48.19 77 ARG A N 1
ATOM 617 C CA . ARG A 1 77 ? 11.433 -10.997 46.195 1.00 48.19 77 ARG A CA 1
ATOM 618 C C . ARG A 1 77 ? 11.302 -12.464 46.594 1.00 48.19 77 ARG A C 1
ATOM 620 O O . ARG A 1 77 ? 12.187 -13.267 46.295 1.00 48.19 77 ARG A O 1
ATOM 627 N N . VAL A 1 78 ? 10.192 -12.818 47.229 1.00 58.12 78 VAL A N 1
ATOM 628 C CA . VAL A 1 78 ? 9.889 -14.191 47.645 1.00 58.12 78 VAL A CA 1
ATOM 629 C C . VAL A 1 78 ? 8.913 -14.815 46.648 1.00 58.12 78 VAL A C 1
ATOM 631 O O . VAL A 1 78 ? 7.916 -14.209 46.254 1.00 58.12 78 VAL A O 1
ATOM 634 N N . ARG A 1 79 ? 9.225 -16.032 46.190 1.00 54.75 79 ARG A N 1
ATOM 635 C CA . ARG A 1 79 ? 8.407 -16.778 45.224 1.00 54.75 79 ARG A CA 1
ATOM 636 C C . ARG A 1 79 ? 7.407 -17.661 45.969 1.00 54.75 79 ARG A C 1
ATOM 638 O O . ARG A 1 79 ? 7.801 -18.670 46.551 1.00 54.75 79 ARG A O 1
ATOM 645 N N . HIS A 1 80 ? 6.121 -17.338 45.890 1.00 58.53 80 HIS A N 1
ATOM 646 C CA . HIS A 1 80 ? 5.044 -18.130 46.486 1.00 58.53 80 HIS A CA 1
ATOM 647 C C . HIS A 1 80 ? 4.339 -18.984 45.427 1.00 58.53 80 HIS A C 1
ATOM 649 O O . HIS A 1 80 ? 3.904 -18.479 44.395 1.00 58.53 80 HIS A O 1
ATOM 655 N N . LYS A 1 81 ? 4.207 -20.292 45.681 1.00 53.09 81 LYS A N 1
ATOM 656 C CA . LYS A 1 81 ? 3.397 -21.203 44.857 1.00 53.09 81 LYS A CA 1
ATOM 657 C C . LYS A 1 81 ? 1.934 -21.101 45.296 1.00 53.09 81 LYS A C 1
ATOM 659 O O . LYS A 1 81 ? 1.634 -21.331 46.466 1.00 53.09 81 LYS A O 1
ATOM 664 N N . LYS A 1 82 ? 1.030 -20.786 44.368 1.00 59.56 82 LYS A N 1
ATOM 665 C CA . LYS A 1 82 ? -0.422 -20.744 44.600 1.00 59.56 82 LYS A CA 1
ATOM 666 C C . LYS A 1 82 ? -1.113 -21.779 43.714 1.00 59.56 82 LYS A C 1
ATOM 668 O O . LYS A 1 82 ? -0.776 -21.926 42.540 1.00 59.56 82 LYS A O 1
ATOM 673 N N . GLU A 1 83 ? -2.075 -22.492 44.285 1.00 51.31 83 GLU A N 1
ATOM 674 C CA . GLU A 1 83 ? -2.908 -23.488 43.606 1.00 51.31 83 GLU A CA 1
ATOM 675 C C . GLU A 1 83 ? -4.374 -23.136 43.869 1.00 51.31 83 GLU A C 1
ATOM 677 O O . GLU A 1 83 ? -4.733 -22.799 44.998 1.00 51.31 83 GLU A O 1
ATOM 682 N N . LYS A 1 84 ? -5.210 -23.154 42.828 1.00 58.19 84 LYS A N 1
ATOM 683 C CA . LYS A 1 84 ? -6.642 -22.846 42.949 1.00 58.19 84 LYS A CA 1
ATOM 684 C C . LYS A 1 84 ? -7.456 -23.760 42.040 1.00 58.19 84 LYS A C 1
ATOM 686 O O . LYS A 1 84 ? -6.993 -24.170 40.972 1.00 58.19 84 LYS A O 1
ATOM 691 N N . LEU A 1 85 ? -8.665 -24.074 42.490 1.00 46.69 85 LEU A N 1
ATOM 692 C CA . LEU A 1 85 ? -9.633 -24.911 41.794 1.00 46.69 85 LEU A CA 1
ATOM 693 C C . LEU A 1 85 ? -10.749 -24.006 41.260 1.00 46.69 85 LEU A C 1
ATOM 695 O O . LEU A 1 85 ? -11.397 -23.337 42.060 1.00 46.69 85 LEU A O 1
ATOM 699 N N . ASN A 1 86 ? -10.953 -24.001 39.937 1.00 54.12 86 ASN A N 1
ATOM 700 C CA . ASN A 1 86 ? -11.833 -23.073 39.209 1.00 54.12 86 ASN A CA 1
ATOM 701 C C . ASN A 1 86 ? -11.428 -21.583 39.339 1.00 54.12 86 ASN A C 1
ATOM 703 O O . ASN A 1 86 ? -10.749 -21.177 40.277 1.00 54.12 86 ASN A O 1
ATOM 707 N N . GLU A 1 87 ? -11.739 -20.780 38.314 1.00 52.88 87 GLU A N 1
ATOM 708 C CA . GLU A 1 87 ? -11.437 -19.327 38.244 1.00 52.88 87 GLU A CA 1
ATOM 709 C C . GLU A 1 87 ? -9.942 -18.938 38.297 1.00 52.88 87 GLU A C 1
ATOM 711 O O . GLU A 1 87 ? -9.586 -17.768 38.426 1.00 52.88 87 GLU A O 1
ATOM 716 N N . LEU A 1 88 ? -9.027 -19.903 38.138 1.00 55.03 88 LEU A N 1
ATOM 717 C CA . LEU A 1 88 ? -7.581 -19.651 38.171 1.00 55.03 88 LEU A CA 1
ATOM 718 C C . LEU A 1 88 ? -7.137 -18.649 37.087 1.00 55.03 88 LEU A C 1
ATOM 720 O O . LEU A 1 88 ? -6.217 -17.877 37.316 1.00 55.03 88 LEU A O 1
ATOM 724 N N . ALA A 1 89 ? -7.804 -18.631 35.929 1.00 50.16 89 ALA A N 1
ATOM 725 C CA . ALA A 1 89 ? -7.498 -17.699 34.844 1.00 50.16 89 ALA A CA 1
ATOM 726 C C . ALA A 1 89 ? -7.837 -16.237 35.196 1.00 50.16 89 ALA A C 1
ATOM 728 O O . ALA A 1 89 ? -7.025 -15.351 34.941 1.00 50.16 89 ALA A O 1
ATOM 729 N N . GLU A 1 90 ? -8.993 -15.991 35.821 1.00 52.12 90 GLU A N 1
ATOM 730 C CA . GLU A 1 90 ? -9.414 -14.652 36.261 1.00 52.12 90 GLU A CA 1
ATOM 731 C C . GLU A 1 90 ? -8.541 -14.154 37.418 1.00 52.12 90 GLU A C 1
ATOM 733 O O . GLU A 1 90 ? -8.070 -13.020 37.403 1.00 52.12 90 GLU A O 1
ATOM 738 N N . TYR A 1 91 ? -8.207 -15.038 38.361 1.00 52.25 91 TYR A N 1
ATOM 739 C CA . TYR A 1 91 ? -7.340 -14.707 39.491 1.00 52.25 91 TYR A CA 1
ATOM 740 C C . TYR A 1 91 ? -5.871 -14.481 39.084 1.00 52.25 91 TYR A C 1
ATOM 742 O O . TYR A 1 91 ? -5.194 -13.625 39.648 1.00 52.25 91 TYR A O 1
ATOM 750 N N . ILE A 1 92 ? -5.359 -15.204 38.078 1.00 51.94 92 ILE A N 1
ATOM 751 C CA . ILE A 1 92 ? -4.041 -14.917 37.489 1.00 51.94 92 ILE A CA 1
ATOM 752 C C . ILE A 1 92 ? -4.052 -13.535 36.827 1.00 51.94 92 ILE A C 1
ATOM 754 O O . ILE A 1 92 ? -3.090 -12.789 37.010 1.00 51.94 92 ILE A O 1
ATOM 758 N N . ALA 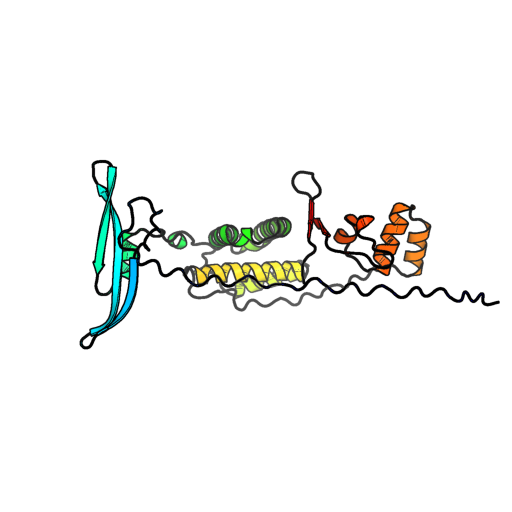A 1 93 ? -5.118 -13.167 36.109 1.00 51.41 93 ALA A N 1
ATOM 759 C CA . ALA A 1 93 ? -5.250 -11.840 35.504 1.00 51.41 93 ALA A CA 1
ATOM 760 C C . ALA A 1 93 ? -5.267 -10.720 36.563 1.00 51.41 93 ALA A C 1
ATOM 762 O O . ALA A 1 93 ? -4.616 -9.694 36.376 1.00 51.41 93 ALA A O 1
ATOM 763 N N . GLU A 1 94 ? -5.929 -10.954 37.697 1.00 55.31 94 GLU A N 1
ATOM 764 C CA . GLU A 1 94 ? -5.989 -10.030 38.835 1.00 55.31 94 GLU A CA 1
ATOM 765 C C . GLU A 1 94 ? -4.642 -9.900 39.580 1.00 55.31 94 GLU A C 1
ATOM 767 O O . GLU A 1 94 ? -4.249 -8.801 39.961 1.00 55.31 94 GLU A O 1
ATOM 772 N N . GLN A 1 95 ? -3.899 -11.001 39.761 1.00 45.22 95 GLN A N 1
ATOM 773 C CA . G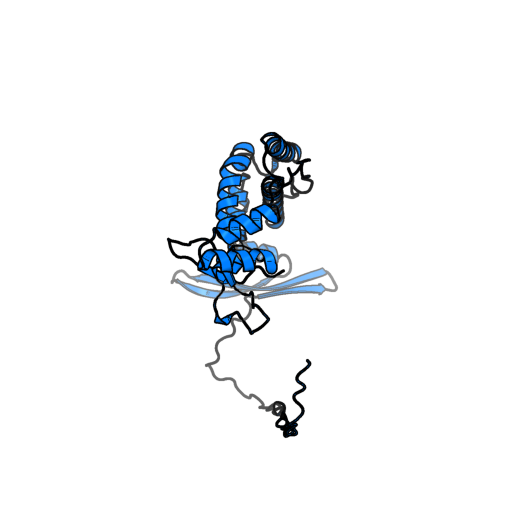LN A 1 95 ? -2.693 -11.038 40.607 1.00 45.22 95 GLN A CA 1
ATOM 774 C C . GLN A 1 95 ? -1.363 -10.852 39.864 1.00 45.22 95 GLN A C 1
ATOM 776 O O . GLN A 1 95 ? -0.388 -10.410 40.466 1.00 45.22 95 GLN A O 1
ATOM 781 N N . THR A 1 96 ? -1.270 -11.197 38.576 1.00 43.50 96 THR A N 1
ATOM 782 C CA . THR A 1 96 ? -0.007 -11.033 37.824 1.00 43.50 96 THR A CA 1
ATOM 783 C C . THR A 1 96 ? 0.130 -9.683 37.135 1.00 43.50 96 THR A C 1
ATOM 785 O O . THR A 1 96 ? 1.197 -9.413 36.586 1.00 43.50 96 THR A O 1
ATOM 788 N N . GLY A 1 97 ? -0.911 -8.839 37.134 1.00 45.84 97 GLY A N 1
ATOM 789 C CA . GLY A 1 97 ? -0.872 -7.548 36.444 1.00 45.84 97 GLY A CA 1
ATOM 790 C C . GLY A 1 97 ? -0.392 -7.673 34.992 1.00 45.84 97 GLY A C 1
ATOM 791 O O . GLY A 1 97 ? 0.277 -6.769 34.487 1.00 45.84 97 GLY A O 1
ATOM 792 N N . LYS A 1 98 ? -0.651 -8.816 34.329 1.00 43.66 98 LYS A N 1
ATOM 793 C CA . LYS A 1 98 ? -0.238 -9.052 32.941 1.00 43.66 98 LYS A CA 1
ATOM 794 C C . LYS A 1 98 ? -1.082 -8.163 32.036 1.00 43.66 98 LYS A C 1
ATOM 796 O O . LYS A 1 98 ? -2.183 -8.517 31.636 1.00 43.66 98 LYS A O 1
ATOM 801 N N . LEU A 1 99 ? -0.470 -7.010 31.770 1.00 40.91 99 LEU A N 1
ATOM 802 C CA . LEU A 1 99 ? -0.884 -5.882 30.954 1.00 40.91 99 LEU A CA 1
ATOM 803 C C . LEU A 1 99 ? -2.212 -5.278 31.394 1.00 40.91 99 LEU A C 1
ATOM 805 O O . LEU A 1 99 ? -3.284 -5.763 31.045 1.00 40.91 99 LEU A O 1
ATOM 809 N N . ALA A 1 100 ? -2.130 -4.126 32.065 1.00 38.41 100 ALA A N 1
ATOM 810 C CA . ALA A 1 100 ? -3.163 -3.113 31.915 1.00 38.41 100 ALA A CA 1
ATOM 811 C C . ALA A 1 100 ? -3.543 -3.069 30.428 1.00 38.41 100 ALA A C 1
ATOM 813 O O . ALA A 1 100 ? -2.708 -2.748 29.577 1.00 38.41 100 ALA A O 1
ATOM 814 N N . LYS A 1 101 ? -4.770 -3.502 30.123 1.00 47.03 101 LYS A N 1
ATOM 815 C CA . LYS A 1 101 ? -5.359 -3.426 28.794 1.00 47.03 101 LYS A CA 1
ATOM 816 C C . LYS A 1 101 ? -5.134 -1.998 28.311 1.00 47.03 101 LYS A C 1
ATOM 818 O O . LYS A 1 101 ? -5.797 -1.081 28.786 1.00 47.03 101 LYS A O 1
ATOM 823 N N . GLN A 1 102 ? -4.237 -1.787 27.346 1.00 46.34 102 GLN A N 1
ATOM 824 C CA . GLN A 1 102 ? -4.161 -0.486 26.666 1.00 46.34 102 GLN A CA 1
ATOM 825 C C . GLN A 1 102 ? -5.520 -0.115 26.038 1.00 46.34 102 GLN A C 1
ATOM 827 O O . GLN A 1 102 ? -5.772 1.049 25.736 1.00 46.34 102 GLN A O 1
ATOM 832 N N . GLY A 1 103 ? -6.419 -1.095 25.892 1.00 47.91 103 GLY A N 1
ATOM 833 C CA . GLY A 1 103 ? -7.748 -0.939 25.335 1.00 47.91 103 GLY A CA 1
ATOM 834 C C . GLY A 1 103 ? -8.781 -0.160 26.145 1.00 47.91 103 GLY A C 1
ATOM 835 O O . GLY A 1 103 ? -9.811 0.177 25.571 1.00 47.91 103 GLY A O 1
ATOM 836 N N . GLU A 1 104 ? -8.538 0.204 27.408 1.00 52.72 104 GLU A N 1
ATOM 837 C CA . GLU A 1 104 ? -9.464 1.124 28.096 1.00 52.72 104 GLU A CA 1
ATOM 838 C C . GLU A 1 104 ? -9.300 2.586 27.648 1.00 52.72 104 GLU A C 1
ATOM 840 O O . GLU A 1 104 ? -10.246 3.363 27.756 1.00 52.72 104 GLU A O 1
ATOM 845 N N . SER A 1 105 ? -8.149 2.962 27.071 1.00 68.50 105 SER A N 1
ATOM 846 C CA . SER A 1 105 ? -7.881 4.353 26.667 1.00 68.50 105 SER A CA 1
ATOM 847 C C . SER A 1 105 ? -8.006 4.617 25.164 1.00 68.50 105 SER A C 1
ATOM 849 O O . SER A 1 105 ? -7.985 5.780 24.761 1.00 68.50 105 SER A O 1
ATOM 851 N N . ILE A 1 106 ? -8.115 3.587 24.318 1.00 81.25 106 ILE A N 1
ATOM 852 C CA . ILE A 1 106 ? -8.301 3.785 22.874 1.00 81.25 106 ILE A CA 1
ATOM 853 C C . ILE A 1 106 ? -9.793 3.987 22.630 1.00 81.25 106 ILE A C 1
ATOM 855 O O . ILE A 1 106 ? -10.581 3.046 22.690 1.00 81.25 106 ILE A O 1
ATOM 859 N N . SER A 1 107 ? -10.190 5.224 22.353 1.00 86.50 107 SER A N 1
ATOM 860 C CA . SER A 1 107 ? -11.591 5.589 22.133 1.00 86.50 107 SER A CA 1
ATOM 861 C C . SER A 1 107 ? -11.854 6.003 20.688 1.00 86.50 107 SER A C 1
ATOM 863 O O . SER A 1 107 ? -12.916 5.696 20.137 1.00 86.50 107 SER A O 1
ATOM 865 N N . THR A 1 108 ? -10.875 6.645 20.048 1.00 93.50 108 THR A N 1
ATOM 866 C CA . THR A 1 108 ? -11.002 7.239 18.713 1.00 93.50 108 THR A CA 1
ATOM 867 C C . THR A 1 108 ? -10.292 6.433 17.629 1.00 93.50 108 THR A C 1
ATOM 869 O O . THR A 1 108 ? -9.357 5.671 17.889 1.00 93.50 108 THR A O 1
ATOM 872 N N . PHE A 1 109 ? -10.694 6.632 16.370 1.00 94.62 109 PHE A N 1
ATOM 873 C CA . PHE A 1 109 ? -10.000 6.007 15.240 1.00 94.62 109 PHE A CA 1
ATOM 874 C C . PHE A 1 109 ? -8.535 6.460 15.122 1.00 94.62 109 PHE A C 1
ATOM 876 O O . PHE A 1 109 ? -7.678 5.667 14.738 1.00 94.62 109 PHE A O 1
ATOM 883 N N . ALA A 1 110 ? -8.215 7.717 15.449 1.00 94.44 110 ALA A N 1
ATOM 884 C CA . ALA A 1 110 ? -6.837 8.203 15.393 1.00 94.44 110 ALA A CA 1
ATOM 885 C C . ALA A 1 110 ? -5.922 7.491 16.404 1.00 94.44 110 ALA A C 1
ATOM 887 O O . ALA A 1 110 ? -4.764 7.215 16.088 1.00 94.44 110 ALA A O 1
ATOM 888 N N . GLU A 1 111 ? -6.427 7.178 17.597 1.00 92.56 111 GLU A N 1
ATOM 889 C CA . GLU A 1 111 ? -5.702 6.393 18.605 1.00 92.56 111 GLU A CA 1
ATOM 890 C C . GLU A 1 111 ? -5.518 4.945 18.150 1.00 92.56 111 GLU A C 1
ATOM 892 O O . GLU A 1 111 ? -4.401 4.429 18.208 1.00 92.56 111 GLU A O 1
ATOM 897 N N . LEU A 1 112 ? -6.569 4.331 17.597 1.00 93.00 112 LEU A N 1
ATOM 898 C CA . LEU A 1 112 ? -6.487 2.989 17.021 1.00 93.00 112 LEU A CA 1
ATOM 899 C C . LEU A 1 112 ? -5.449 2.925 15.903 1.00 93.00 112 LEU A C 1
ATOM 901 O O . LEU A 1 112 ? -4.620 2.022 15.876 1.00 93.00 112 LEU A O 1
ATOM 905 N N . TRP A 1 113 ? -5.452 3.911 15.004 1.00 94.88 113 TRP A N 1
ATOM 906 C CA . TRP A 1 113 ? -4.483 3.996 13.918 1.00 94.88 113 TRP A CA 1
ATOM 907 C C . TRP A 1 113 ? -3.045 4.104 14.437 1.00 94.88 113 TRP A C 1
ATOM 909 O O . TRP A 1 113 ? -2.146 3.470 13.882 1.00 94.88 113 TRP A O 1
ATOM 919 N N . LYS A 1 114 ? -2.813 4.864 15.515 1.00 92.50 114 LYS A N 1
ATOM 920 C CA . LYS A 1 114 ? -1.493 4.957 16.160 1.00 92.50 114 LYS A CA 1
ATOM 921 C C . LYS A 1 114 ? -1.061 3.613 16.751 1.00 92.50 114 LYS A C 1
ATOM 923 O O . LYS A 1 114 ? 0.059 3.187 16.473 1.00 92.50 114 LYS A O 1
ATOM 928 N N . ALA A 1 115 ? -1.938 2.942 17.499 1.00 89.94 115 ALA A N 1
ATOM 929 C CA . ALA A 1 115 ? -1.666 1.622 18.072 1.00 89.94 115 ALA A CA 1
ATOM 930 C C . ALA A 1 115 ? -1.388 0.581 16.972 1.00 89.94 115 ALA A C 1
ATOM 932 O O . ALA A 1 115 ? -0.353 -0.085 16.978 1.00 89.94 115 ALA A O 1
ATOM 933 N N . PHE A 1 116 ? -2.234 0.546 15.942 1.00 91.88 116 PHE A N 1
ATOM 934 C CA . PHE A 1 116 ? -2.061 -0.302 14.766 1.00 91.88 116 PHE A CA 1
ATOM 935 C C . PHE A 1 116 ? -0.715 -0.060 14.069 1.00 91.88 116 PHE A C 1
ATOM 937 O O . PHE A 1 116 ? -0.004 -1.010 13.738 1.00 91.88 116 PHE A O 1
ATOM 944 N N . CYS A 1 117 ? -0.325 1.204 13.869 1.00 90.06 117 CYS A N 1
ATOM 945 C CA . CYS A 1 117 ? 0.972 1.541 13.286 1.00 90.06 117 CYS A CA 1
ATOM 946 C C . CYS A 1 117 ? 2.139 1.084 14.167 1.00 90.06 117 CYS A C 1
ATOM 948 O O . CYS A 1 117 ? 3.134 0.597 13.628 1.00 90.06 117 CYS A O 1
ATOM 950 N N . ALA A 1 118 ? 2.040 1.218 15.491 1.00 87.75 118 ALA A N 1
ATOM 951 C CA . ALA A 1 118 ? 3.091 0.779 16.408 1.00 87.75 118 ALA A CA 1
ATOM 952 C C . ALA A 1 118 ? 3.350 -0.733 16.286 1.00 87.75 118 ALA A C 1
ATOM 954 O O . ALA A 1 118 ? 4.504 -1.149 16.219 1.00 87.75 118 ALA A O 1
ATOM 955 N N . VAL A 1 119 ? 2.290 -1.534 16.146 1.00 86.50 119 VAL A N 1
ATOM 956 C CA . VAL A 1 119 ? 2.391 -2.998 16.036 1.00 86.50 119 VAL A CA 1
ATOM 957 C C . VAL A 1 119 ? 2.775 -3.452 14.625 1.00 86.50 119 VAL A C 1
ATOM 959 O O . VAL A 1 119 ? 3.680 -4.264 14.442 1.00 86.50 119 VAL A O 1
ATOM 962 N N . LYS A 1 120 ? 2.093 -2.949 13.590 1.00 85.88 120 LYS A N 1
ATOM 963 C CA . LYS A 1 120 ? 2.208 -3.496 12.227 1.00 85.88 120 LYS A CA 1
ATOM 964 C C . LYS A 1 120 ? 3.307 -2.853 11.392 1.00 85.88 120 LYS A C 1
ATOM 966 O O . LYS A 1 120 ? 3.770 -3.470 10.432 1.00 85.88 120 LYS A O 1
ATOM 971 N N . SER A 1 121 ? 3.771 -1.650 11.738 1.00 83.31 121 SER A N 1
ATOM 972 C CA . SER A 1 121 ? 4.767 -0.971 10.905 1.00 83.31 121 SER A CA 1
ATOM 973 C C . SER A 1 121 ? 6.113 -1.693 10.857 1.00 83.31 121 SER A C 1
ATOM 975 O O . SER A 1 121 ? 6.844 -1.500 9.892 1.00 83.31 121 SER A O 1
ATOM 977 N N . GLY A 1 122 ? 6.453 -2.565 11.811 1.00 79.38 122 GLY A N 1
ATOM 978 C CA . GLY A 1 122 ? 7.682 -3.370 11.751 1.00 79.38 122 GLY A CA 1
ATOM 979 C C . GLY A 1 122 ? 7.839 -4.165 10.445 1.00 79.38 122 GLY A C 1
ATOM 980 O O . GLY A 1 122 ? 8.950 -4.308 9.948 1.00 79.38 122 GLY A O 1
ATOM 981 N N . GLN A 1 123 ? 6.726 -4.588 9.841 1.00 81.50 123 GLN A N 1
ATOM 982 C CA . GLN A 1 123 ? 6.704 -5.385 8.609 1.00 81.50 123 GLN A CA 1
ATOM 983 C C . GLN A 1 123 ? 6.659 -4.539 7.326 1.00 81.50 123 GLN A C 1
ATOM 985 O O . GLN A 1 123 ? 6.755 -5.068 6.221 1.00 81.50 123 GLN A O 1
ATOM 990 N N . TRP A 1 124 ? 6.469 -3.223 7.434 1.00 86.44 124 TRP A N 1
ATOM 991 C CA . TRP A 1 124 ? 6.322 -2.357 6.266 1.00 86.44 124 TRP A CA 1
ATOM 992 C C . TRP A 1 124 ? 7.668 -1.802 5.817 1.00 86.44 124 TRP A C 1
ATOM 994 O O . TRP A 1 124 ? 8.472 -1.338 6.630 1.00 86.44 124 TRP A O 1
ATOM 1004 N N . SER A 1 125 ? 7.873 -1.730 4.500 1.00 84.50 125 SER A N 1
ATOM 1005 C CA . SER A 1 125 ? 8.990 -0.960 3.950 1.00 84.50 125 SER A CA 1
ATOM 1006 C C . SER A 1 125 ? 8.872 0.516 4.346 1.00 84.50 125 SER A C 1
ATOM 1008 O O . SER A 1 125 ? 7.769 1.040 4.525 1.00 84.50 125 SER A O 1
ATOM 1010 N N . LYS A 1 126 ? 10.006 1.219 4.445 1.00 82.88 126 LYS A N 1
ATOM 1011 C CA . LYS A 1 126 ? 10.045 2.653 4.786 1.00 82.88 126 LYS A CA 1
ATOM 1012 C C . LYS A 1 126 ? 9.114 3.484 3.894 1.00 82.88 126 LYS A C 1
ATOM 1014 O O . LYS A 1 126 ? 8.281 4.223 4.410 1.00 82.88 126 LYS A O 1
ATOM 1019 N N . LYS A 1 127 ? 9.172 3.264 2.575 1.00 84.19 127 LYS A N 1
ATOM 1020 C CA . LYS A 1 127 ? 8.297 3.933 1.603 1.00 84.19 127 LYS A CA 1
ATOM 1021 C C . LYS A 1 127 ? 6.818 3.697 1.890 1.00 84.19 127 LYS A C 1
ATOM 1023 O O . LYS A 1 127 ? 6.010 4.615 1.808 1.00 84.19 127 LYS A O 1
ATOM 1028 N N . THR A 1 128 ? 6.461 2.475 2.277 1.00 88.62 128 THR A N 1
ATOM 1029 C CA . THR A 1 128 ? 5.084 2.150 2.660 1.00 88.62 128 THR A CA 1
ATOM 1030 C C . THR A 1 128 ? 4.673 2.915 3.917 1.00 88.62 128 THR A C 1
ATOM 1032 O O . THR A 1 128 ? 3.602 3.514 3.918 1.00 88.62 128 THR A O 1
ATOM 1035 N N . LYS A 1 129 ? 5.528 2.983 4.950 1.00 90.00 129 LYS A N 1
ATOM 1036 C CA . LYS A 1 129 ? 5.258 3.774 6.168 1.00 90.00 129 LYS A CA 1
ATOM 1037 C C . LYS A 1 129 ? 5.006 5.245 5.848 1.00 90.00 129 LYS A C 1
ATOM 1039 O O . LYS A 1 129 ? 4.025 5.814 6.318 1.00 90.00 129 LYS A O 1
ATOM 1044 N N . GLU A 1 130 ? 5.878 5.849 5.048 1.00 89.69 130 GLU A N 1
ATOM 1045 C CA . GLU A 1 130 ? 5.790 7.262 4.666 1.00 89.69 130 GLU A CA 1
ATOM 1046 C C . GLU A 1 130 ? 4.536 7.544 3.837 1.00 89.69 130 GLU A C 1
ATOM 1048 O O . GLU A 1 130 ? 3.784 8.471 4.152 1.00 89.69 130 GLU A O 1
ATOM 1053 N N . ASN A 1 131 ? 4.260 6.698 2.839 1.00 91.06 131 ASN A N 1
ATOM 1054 C CA . ASN A 1 131 ? 3.060 6.801 2.016 1.00 91.06 131 ASN A CA 1
ATOM 1055 C C . ASN A 1 131 ? 1.795 6.691 2.873 1.00 91.06 131 ASN A C 1
ATOM 1057 O O . ASN A 1 131 ? 0.918 7.545 2.771 1.00 91.06 131 ASN A O 1
ATOM 1061 N N . LEU A 1 132 ? 1.706 5.692 3.756 1.00 93.62 132 LEU A N 1
ATOM 1062 C CA . LEU A 1 132 ? 0.544 5.511 4.628 1.00 93.62 132 LEU A CA 1
ATOM 1063 C C . LEU A 1 132 ? 0.373 6.671 5.601 1.00 93.62 132 LEU A C 1
ATOM 1065 O O . LEU A 1 132 ? -0.738 7.176 5.736 1.00 93.62 132 LEU A O 1
ATOM 1069 N N . LYS A 1 133 ? 1.455 7.139 6.232 1.00 93.38 133 LYS A N 1
ATOM 1070 C CA . LYS A 1 133 ? 1.417 8.305 7.122 1.00 93.38 133 LYS A CA 1
ATOM 1071 C C . LYS A 1 133 ? 0.863 9.528 6.389 1.00 93.38 133 LYS A C 1
ATOM 1073 O O . LYS A 1 133 ? -0.030 10.189 6.911 1.00 93.38 133 LYS A O 1
ATOM 1078 N N . CYS A 1 134 ? 1.355 9.796 5.180 1.00 94.19 134 CYS A N 1
ATOM 1079 C CA . CYS A 1 134 ? 0.909 10.913 4.351 1.00 94.19 134 CYS A CA 1
ATOM 1080 C C . CYS A 1 134 ? -0.565 10.766 3.936 1.00 94.19 134 CYS A C 1
ATOM 1082 O O . CYS A 1 134 ? -1.356 11.685 4.144 1.00 94.19 134 CYS A O 1
ATOM 1084 N N . LEU A 1 135 ? -0.952 9.601 3.408 1.00 94.50 135 LEU A N 1
ATOM 1085 C CA . LEU A 1 135 ? -2.315 9.337 2.941 1.00 94.50 135 LEU A CA 1
ATOM 1086 C C . LEU A 1 135 ? -3.335 9.411 4.081 1.00 94.50 135 LEU A C 1
ATOM 1088 O O . LEU A 1 135 ? -4.365 10.069 3.941 1.00 94.50 135 LEU A O 1
ATOM 1092 N N . PHE A 1 136 ? -3.047 8.782 5.222 1.00 95.94 136 PHE A N 1
ATOM 1093 C CA . PHE A 1 136 ? -3.959 8.788 6.362 1.00 95.94 136 PHE A CA 1
ATOM 1094 C C . PHE A 1 136 ? -4.069 10.178 6.978 1.00 95.94 136 PHE A C 1
ATOM 1096 O O . PHE A 1 136 ? -5.187 10.625 7.222 1.00 95.94 136 PHE A O 1
ATOM 1103 N N . ALA A 1 137 ? -2.954 10.891 7.165 1.00 95.44 137 ALA A N 1
ATOM 1104 C CA . ALA A 1 137 ? -2.978 12.248 7.710 1.00 95.44 137 ALA A CA 1
ATOM 1105 C C . ALA A 1 137 ? -3.760 13.230 6.823 1.00 95.44 137 ALA A C 1
ATOM 1107 O O . ALA A 1 137 ? -4.449 14.096 7.350 1.00 95.44 137 ALA A O 1
ATOM 1108 N N . LYS A 1 138 ? -3.679 13.090 5.492 1.00 95.12 138 LYS A N 1
ATOM 1109 C CA . LYS A 1 138 ? -4.356 13.990 4.546 1.00 95.12 138 LYS A CA 1
ATOM 1110 C C . LYS A 1 138 ? -5.822 13.644 4.303 1.00 95.12 138 LYS A C 1
ATOM 1112 O O . LYS A 1 138 ? -6.629 14.552 4.138 1.00 95.12 138 LYS A O 1
ATOM 1117 N N . HIS A 1 139 ? -6.167 12.358 4.248 1.00 94.56 139 HIS A N 1
ATOM 1118 C CA . HIS A 1 139 ? -7.468 11.934 3.718 1.00 94.56 139 HIS A CA 1
ATOM 1119 C C . HIS A 1 139 ? -8.355 11.204 4.724 1.00 94.56 139 HIS A C 1
ATOM 1121 O O . HIS A 1 139 ? -9.572 11.351 4.664 1.00 94.56 139 HIS A O 1
ATOM 1127 N N . VAL A 1 140 ? -7.777 10.430 5.646 1.00 94.88 140 VAL A N 1
ATOM 1128 C CA . VAL A 1 140 ? -8.550 9.553 6.544 1.00 94.88 140 VAL A CA 1
ATOM 1129 C C . VAL A 1 140 ? -8.765 10.214 7.905 1.00 94.88 140 VAL A C 1
ATOM 1131 O O . VAL A 1 140 ? -9.898 10.397 8.346 1.00 94.88 140 VAL A O 1
ATOM 1134 N N . ILE A 1 141 ? -7.676 10.619 8.561 1.00 95.12 141 ILE A N 1
ATOM 1135 C CA . ILE A 1 141 ? -7.691 11.209 9.904 1.00 95.12 141 ILE A CA 1
ATOM 1136 C C . ILE A 1 141 ? -8.557 12.478 9.977 1.00 95.12 141 ILE A C 1
ATOM 1138 O O . ILE A 1 141 ? -9.322 12.578 10.933 1.00 95.12 141 ILE A O 1
ATOM 1142 N N . PRO A 1 142 ? -8.551 13.399 8.992 1.00 94.38 142 PRO A N 1
ATOM 1143 C CA . PRO A 1 142 ? -9.412 14.582 9.051 1.00 94.38 142 PRO A CA 1
ATOM 1144 C C . PRO A 1 142 ? -10.915 14.274 9.013 1.00 94.38 142 PRO A C 1
ATOM 1146 O O . PRO A 1 142 ? -11.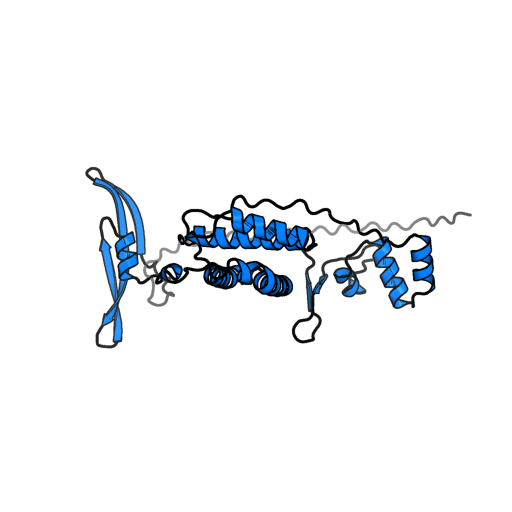706 15.097 9.456 1.00 94.38 142 PRO A O 1
ATOM 1149 N N . GLN A 1 143 ? -11.322 13.115 8.482 1.00 91.38 143 GLN A N 1
ATOM 1150 C CA . GLN A 1 143 ? -12.740 12.770 8.325 1.00 91.38 143 GLN A CA 1
ATOM 1151 C C . GLN A 1 143 ? -13.278 11.913 9.473 1.00 91.38 143 GLN A C 1
ATOM 1153 O O . GLN A 1 143 ? -14.393 12.137 9.934 1.00 91.38 143 GLN A O 1
ATOM 1158 N N . ILE A 1 144 ? -12.499 10.926 9.925 1.00 93.19 144 ILE A N 1
ATOM 1159 C CA . ILE A 1 144 ? -12.951 9.946 10.930 1.00 93.19 144 ILE A CA 1
ATOM 1160 C C . ILE A 1 144 ? -12.051 9.874 12.165 1.00 93.19 144 ILE A C 1
ATOM 1162 O O . ILE A 1 144 ? -12.376 9.166 13.110 1.00 93.19 144 ILE A O 1
ATOM 1166 N N . GLY A 1 145 ? -10.924 10.588 12.190 1.00 91.81 145 GLY A N 1
ATOM 1167 C CA . GLY A 1 145 ? -9.906 10.447 13.233 1.00 91.81 145 GLY A CA 1
ATOM 1168 C C . GLY A 1 145 ? -10.403 10.768 14.640 1.00 91.81 145 GLY A C 1
ATOM 1169 O O . GLY A 1 145 ? -10.036 10.058 15.571 1.00 91.81 145 GLY A O 1
ATOM 1170 N N . SER A 1 146 ? -11.249 11.790 14.790 1.00 92.81 146 SER A N 1
ATOM 1171 C CA . SER A 1 146 ? -11.846 12.190 16.073 1.00 92.81 146 SER A CA 1
ATOM 1172 C C . SER A 1 146 ? -13.094 11.390 16.452 1.00 9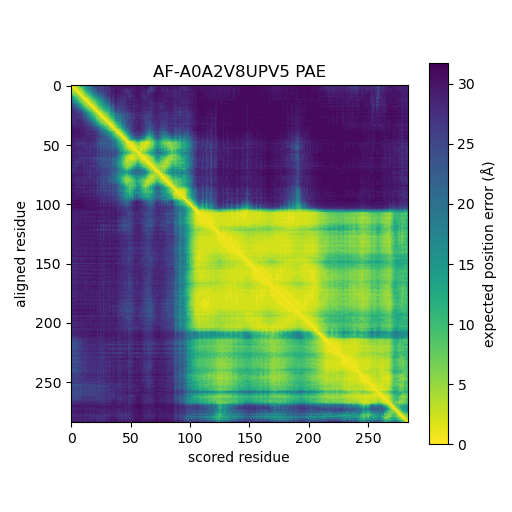2.81 146 SER A C 1
ATOM 1174 O O . SER A 1 146 ? -13.557 11.486 17.587 1.00 92.81 146 SER A O 1
ATOM 1176 N N . GLN A 1 147 ? -13.653 10.604 15.527 1.00 92.69 147 GLN A N 1
ATOM 1177 C CA . GLN A 1 147 ? -14.841 9.804 15.804 1.00 92.69 147 GLN A CA 1
ATOM 1178 C C . GLN A 1 147 ? -14.482 8.650 16.734 1.00 92.69 147 GLN A C 1
ATOM 1180 O O . GLN A 1 147 ? -13.426 8.018 16.593 1.00 92.69 147 GLN A O 1
ATOM 1185 N N . ARG A 1 148 ? -15.388 8.343 17.667 1.00 91.69 148 ARG A N 1
ATOM 1186 C CA . ARG A 1 148 ? -15.257 7.138 18.481 1.00 91.69 148 ARG A CA 1
ATOM 1187 C C . ARG A 1 148 ? -15.357 5.924 17.575 1.00 91.69 148 ARG A C 1
ATOM 1189 O O . ARG A 1 148 ? -16.230 5.862 16.714 1.00 91.69 148 ARG A O 1
ATOM 1196 N N . MET A 1 149 ? -14.510 4.926 17.800 1.00 89.25 149 MET A N 1
ATOM 1197 C CA . MET A 1 149 ? -14.451 3.736 16.940 1.00 89.25 149 MET A CA 1
ATOM 1198 C C . MET A 1 149 ? -15.798 3.011 16.830 1.00 89.25 149 MET A C 1
ATOM 1200 O O . MET A 1 149 ? -16.108 2.442 15.787 1.00 89.25 149 MET A O 1
ATOM 1204 N N . ARG A 1 150 ? -16.599 3.053 17.904 1.00 86.75 150 ARG A N 1
ATOM 1205 C CA . ARG A 1 150 ? -17.932 2.438 17.984 1.00 86.75 150 ARG A CA 1
ATOM 1206 C C . ARG A 1 150 ? -18.986 3.165 17.144 1.00 86.75 150 ARG A C 1
ATOM 1208 O O . ARG A 1 150 ? -19.945 2.530 16.716 1.00 86.75 150 ARG A O 1
ATOM 1215 N N . ASP A 1 151 ? -18.779 4.453 16.887 1.00 90.12 151 ASP A N 1
ATOM 1216 C CA . ASP A 1 151 ? -19.709 5.307 16.141 1.00 90.12 151 ASP A CA 1
ATOM 1217 C C . ASP A 1 151 ? -19.392 5.310 14.637 1.00 90.12 151 ASP A C 1
ATOM 1219 O O . ASP A 1 151 ? -20.222 5.703 13.814 1.00 90.12 151 ASP A O 1
ATOM 1223 N N . VAL A 1 152 ? -18.201 4.835 14.249 1.00 92.06 152 VAL A N 1
ATOM 1224 C CA . VAL A 1 152 ? -17.835 4.702 12.839 1.00 92.06 152 VAL A CA 1
ATOM 1225 C C . VAL A 1 152 ? -18.655 3.581 12.207 1.00 92.06 152 VAL A C 1
ATOM 1227 O O . VAL A 1 152 ? -18.542 2.408 12.561 1.00 92.06 152 VAL A O 1
ATOM 1230 N N . THR A 1 153 ? -19.459 3.938 11.209 1.00 92.38 153 THR A N 1
ATOM 1231 C CA . THR A 1 153 ? -20.279 2.991 10.445 1.00 92.38 153 THR A CA 1
ATOM 1232 C C . THR A 1 153 ? -19.735 2.790 9.028 1.00 92.38 153 THR A C 1
ATOM 1234 O O . THR A 1 153 ? -18.818 3.476 8.577 1.00 92.38 153 THR A O 1
ATOM 1237 N N . LEU A 1 154 ? -20.293 1.820 8.297 1.00 94.44 154 LEU A N 1
ATOM 1238 C CA . LEU A 1 154 ? -19.882 1.520 6.920 1.00 94.44 154 LEU A CA 1
ATOM 1239 C C . LEU A 1 154 ? -20.122 2.700 5.963 1.00 94.44 154 LEU A C 1
ATOM 1241 O O . LEU A 1 154 ? -19.308 2.935 5.074 1.00 94.44 154 LEU A O 1
ATOM 1245 N N . THR A 1 155 ? -21.227 3.432 6.130 1.00 93.31 155 THR A N 1
ATOM 1246 C CA . THR A 1 155 ? -21.644 4.480 5.188 1.00 93.31 155 THR A CA 1
ATOM 1247 C C . THR A 1 155 ? -20.631 5.631 5.100 1.00 93.31 155 THR A C 1
ATOM 1249 O O . THR A 1 155 ? -20.175 5.897 3.988 1.00 93.31 155 THR A O 1
ATOM 1252 N N . PRO A 1 156 ? -20.182 6.261 6.208 1.00 91.50 156 PRO A N 1
ATOM 1253 C CA . PRO A 1 156 ? -19.125 7.277 6.169 1.00 91.50 156 PRO A CA 1
ATOM 1254 C C . PRO A 1 156 ? -17.826 6.774 5.533 1.00 91.50 156 PRO A C 1
ATOM 1256 O O . PRO A 1 156 ? -17.207 7.481 4.743 1.00 91.50 156 PRO A O 1
ATOM 1259 N N . LEU A 1 157 ? -17.436 5.530 5.825 1.00 95.31 157 LEU A N 1
ATOM 1260 C CA . LEU A 1 157 ? -16.229 4.929 5.257 1.00 95.31 157 LEU A CA 1
ATOM 1261 C C . LEU A 1 157 ? -16.349 4.721 3.741 1.00 95.31 157 LEU A C 1
ATOM 1263 O O . LEU A 1 157 ? -15.390 4.948 3.005 1.00 95.31 157 LEU A O 1
ATOM 1267 N N . GLN A 1 158 ? -17.521 4.308 3.255 1.00 96.38 158 GLN A N 1
ATOM 1268 C CA . GLN A 1 158 ? -17.758 4.152 1.823 1.00 96.38 158 GLN A CA 1
ATOM 1269 C C . GLN A 1 158 ? -17.803 5.512 1.113 1.00 96.38 158 GLN A C 1
ATOM 1271 O O . GLN A 1 158 ? -17.236 5.641 0.029 1.00 96.38 158 GLN A O 1
ATOM 1276 N N . LEU A 1 159 ? -18.418 6.527 1.730 1.00 94.69 159 LEU A N 1
ATOM 1277 C CA . LEU A 1 159 ? -18.438 7.896 1.207 1.00 94.69 159 LEU A CA 1
ATOM 1278 C C . LEU A 1 159 ? 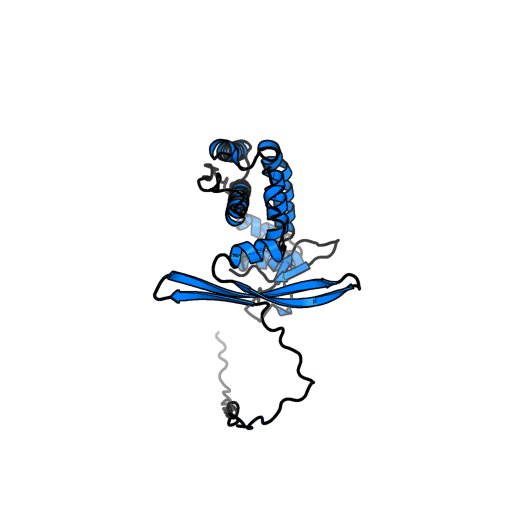-17.029 8.493 1.119 1.00 94.69 159 LEU A C 1
ATOM 1280 O O . LEU A 1 159 ? -16.706 9.107 0.107 1.00 94.69 159 LEU A O 1
ATOM 1284 N N . LEU A 1 160 ? -16.164 8.238 2.107 1.00 95.00 160 LEU A N 1
ATOM 1285 C CA . LEU A 1 160 ? -14.746 8.607 2.053 1.00 95.00 160 LEU A CA 1
ATOM 1286 C C . LEU A 1 160 ? -14.059 8.021 0.806 1.00 95.00 160 LEU A C 1
ATOM 1288 O O . LEU A 1 160 ? -13.380 8.746 0.079 1.00 95.00 160 LEU A O 1
ATOM 1292 N N . LEU A 1 161 ? -14.235 6.723 0.529 1.00 96.38 161 LEU A N 1
ATOM 1293 C CA . LEU A 1 161 ? -13.621 6.090 -0.646 1.00 96.38 161 LEU A CA 1
ATOM 1294 C C . LEU A 1 161 ? -14.201 6.618 -1.963 1.00 96.38 161 LEU A C 1
ATOM 1296 O O . LEU A 1 161 ? -13.452 6.812 -2.919 1.00 96.38 161 LEU A O 1
ATOM 1300 N N . ASN A 1 162 ? -15.515 6.848 -2.016 1.00 95.88 162 ASN A N 1
ATOM 1301 C CA . ASN A 1 162 ? -16.179 7.397 -3.197 1.00 95.88 162 ASN A CA 1
ATOM 1302 C C . ASN A 1 162 ? -15.690 8.821 -3.489 1.00 95.88 162 ASN A C 1
ATOM 1304 O O . ASN A 1 162 ? -15.331 9.107 -4.626 1.00 95.88 162 ASN A O 1
ATOM 1308 N N . LYS A 1 163 ? -15.556 9.664 -2.459 1.00 94.56 163 LYS A N 1
ATOM 1309 C CA . LYS A 1 163 ? -15.001 11.013 -2.595 1.00 94.56 163 LYS A CA 1
ATOM 1310 C C . LYS A 1 163 ? -13.579 10.989 -3.156 1.00 94.56 163 LYS A C 1
ATOM 1312 O O . LYS A 1 163 ? -13.275 11.718 -4.085 1.00 94.56 163 LYS A O 1
ATOM 1317 N N . LEU A 1 164 ? -12.719 10.090 -2.672 1.00 94.38 164 LEU A N 1
ATOM 1318 C CA . LEU A 1 164 ? -11.368 9.944 -3.229 1.00 94.38 164 LEU A CA 1
ATOM 1319 C C . LEU A 1 164 ? -11.380 9.496 -4.700 1.00 94.38 164 LEU A C 1
ATOM 1321 O O . LEU A 1 164 ? -10.502 9.872 -5.473 1.00 94.38 164 LEU A O 1
ATOM 1325 N N . ALA A 1 165 ? -12.357 8.687 -5.107 1.00 94.00 165 ALA A N 1
ATOM 1326 C CA . ALA A 1 165 ? -12.527 8.337 -6.513 1.00 94.00 165 ALA A CA 1
ATOM 1327 C C . ALA A 1 165 ? -12.952 9.552 -7.358 1.00 94.00 165 ALA A C 1
ATOM 1329 O O . ALA A 1 165 ? -12.429 9.731 -8.458 1.00 94.00 165 ALA A O 1
ATOM 1330 N N . GLU A 1 166 ? -13.865 10.377 -6.842 1.00 93.69 166 GLU A N 1
ATOM 1331 C CA . GLU A 1 166 ? -14.336 11.617 -7.477 1.00 93.69 166 GLU A CA 1
ATOM 1332 C C . GLU A 1 166 ? -13.223 12.668 -7.587 1.00 93.69 166 GLU A C 1
ATOM 1334 O O . GLU A 1 166 ? -13.063 13.279 -8.641 1.00 93.69 166 GLU A O 1
ATOM 1339 N N . ASP A 1 167 ? -12.375 12.780 -6.561 1.00 92.12 167 ASP A N 1
ATOM 1340 C CA . ASP A 1 167 ? -11.192 13.651 -6.524 1.00 92.12 167 ASP A CA 1
ATOM 1341 C C . ASP A 1 167 ? -10.079 13.202 -7.507 1.00 92.12 167 ASP A C 1
ATOM 1343 O O . ASP A 1 167 ? -9.026 13.833 -7.608 1.00 92.12 167 ASP A O 1
ATOM 1347 N N . GLY A 1 168 ? -10.279 12.100 -8.241 1.00 91.38 168 GLY A N 1
ATOM 1348 C CA . GLY A 1 168 ? -9.376 11.639 -9.296 1.00 91.38 168 GLY A CA 1
ATOM 1349 C C . GLY A 1 168 ? -8.206 10.775 -8.818 1.00 91.38 168 GLY A C 1
ATOM 1350 O O . GLY A 1 168 ? -7.261 10.544 -9.581 1.00 91.38 168 GLY A O 1
ATOM 1351 N N . PHE A 1 169 ? -8.240 10.256 -7.586 1.00 92.75 169 PHE A N 1
ATOM 1352 C CA . PHE A 1 169 ? -7.188 9.362 -7.105 1.00 92.75 169 PHE A CA 1
ATOM 1353 C C . PHE A 1 169 ? -7.166 8.034 -7.869 1.00 92.75 169 PHE A C 1
ATOM 1355 O O . PHE A 1 169 ? -8.186 7.467 -8.266 1.00 92.75 169 PHE A O 1
ATOM 1362 N N . SER A 1 170 ? -5.961 7.485 -8.040 1.00 91.62 170 SER A N 1
ATOM 1363 C CA . SER A 1 170 ? -5.797 6.200 -8.716 1.00 91.62 170 SER A CA 1
ATOM 1364 C C . SER A 1 170 ? -6.402 5.044 -7.910 1.00 91.62 170 SER A C 1
ATOM 1366 O O . SER A 1 170 ? -6.415 5.046 -6.676 1.00 91.62 170 SER A O 1
ATOM 1368 N N . LYS A 1 171 ? -6.808 3.978 -8.615 1.00 92.94 171 LYS A N 1
ATOM 1369 C CA . LYS A 1 171 ? -7.298 2.732 -7.999 1.00 92.94 171 LYS A CA 1
ATOM 1370 C C . LYS A 1 171 ? -6.316 2.149 -6.977 1.00 92.94 171 LYS A C 1
ATOM 1372 O O . LYS A 1 171 ? -6.753 1.568 -5.990 1.00 92.94 171 LYS A O 1
ATOM 1377 N N . SER A 1 172 ? -5.011 2.318 -7.207 1.00 92.00 172 SER A N 1
ATOM 1378 C CA . SER A 1 172 ? -3.964 1.859 -6.290 1.00 92.00 172 SER A CA 1
ATOM 1379 C C . SER A 1 172 ? -4.023 2.600 -4.953 1.00 92.00 172 SER A C 1
ATOM 1381 O O . SER A 1 172 ? -4.074 1.966 -3.904 1.00 92.00 172 SER A O 1
ATOM 1383 N N . VAL A 1 173 ? -4.116 3.935 -4.984 1.00 93.38 173 VAL A N 1
ATOM 1384 C CA . VAL A 1 173 ? -4.157 4.767 -3.769 1.00 93.38 173 VAL A CA 1
ATOM 1385 C C . VAL A 1 173 ? -5.426 4.505 -2.962 1.00 93.38 173 VAL A C 1
ATOM 1387 O O . VAL A 1 173 ? -5.354 4.237 -1.763 1.00 93.38 173 VAL A O 1
ATOM 1390 N N . VAL A 1 174 ? -6.592 4.513 -3.614 1.00 95.50 174 VAL A N 1
ATOM 1391 C CA . VAL A 1 174 ? -7.866 4.260 -2.922 1.00 95.50 174 VAL A CA 1
ATOM 1392 C C . VAL A 1 174 ? -7.935 2.816 -2.412 1.00 95.50 174 VAL A C 1
ATOM 1394 O O . VAL A 1 174 ? -8.404 2.568 -1.301 1.00 95.50 174 VAL A O 1
ATOM 1397 N N . GLY A 1 175 ? -7.397 1.862 -3.179 1.00 95.56 175 GLY A N 1
ATOM 1398 C CA . GLY A 1 175 ? -7.247 0.473 -2.752 1.00 95.56 175 GLY A CA 1
ATOM 1399 C C . GLY A 1 175 ? -6.360 0.335 -1.516 1.00 95.56 175 GLY A C 1
ATOM 1400 O O . GLY A 1 175 ? -6.726 -0.381 -0.587 1.00 95.56 175 GLY A O 1
ATOM 1401 N N . GLN A 1 176 ? -5.245 1.067 -1.460 1.00 95.12 176 GLN A N 1
ATOM 1402 C CA . GLN A 1 176 ? -4.357 1.087 -0.301 1.00 95.12 176 GLN A CA 1
ATOM 1403 C C . GLN A 1 176 ? -5.083 1.620 0.941 1.00 95.12 176 GLN A C 1
ATOM 1405 O O . GLN A 1 176 ? -5.086 0.951 1.972 1.00 95.12 176 GLN A O 1
ATOM 1410 N N . ILE A 1 177 ? -5.766 2.764 0.839 1.00 96.25 177 ILE A N 1
ATOM 1411 C CA . ILE A 1 177 ? -6.547 3.323 1.955 1.00 96.25 177 ILE A CA 1
ATOM 1412 C C . ILE A 1 177 ? -7.591 2.313 2.440 1.00 96.25 177 ILE A C 1
ATOM 1414 O O . ILE A 1 177 ? -7.643 2.016 3.632 1.00 96.25 177 ILE A O 1
ATOM 1418 N N . ARG A 1 178 ? -8.366 1.718 1.525 1.00 96.94 178 ARG A N 1
ATOM 1419 C CA . ARG A 1 178 ? -9.362 0.688 1.856 1.00 96.94 178 ARG A CA 1
ATOM 1420 C C . ARG A 1 178 ? -8.746 -0.487 2.620 1.00 96.94 178 ARG A C 1
ATOM 1422 O O . ARG A 1 178 ? -9.301 -0.891 3.640 1.00 96.94 178 ARG A O 1
ATOM 1429 N N . THR A 1 179 ? -7.635 -1.037 2.131 1.00 96.25 179 THR A N 1
ATOM 1430 C CA . THR A 1 179 ? -6.962 -2.184 2.756 1.00 96.25 179 THR A CA 1
ATOM 1431 C C . THR A 1 179 ? -6.535 -1.854 4.180 1.00 96.25 179 THR A C 1
ATOM 1433 O O . THR A 1 179 ? -6.886 -2.583 5.102 1.00 96.25 179 THR A O 1
ATOM 1436 N N . TYR A 1 180 ? -5.853 -0.727 4.386 1.00 96.19 180 TYR A N 1
ATOM 1437 C CA . TYR A 1 180 ? -5.325 -0.383 5.706 1.00 96.19 180 TYR A CA 1
ATOM 1438 C C . TYR A 1 180 ? -6.396 0.100 6.685 1.00 96.19 180 TYR A C 1
ATOM 1440 O O . TYR A 1 180 ? -6.282 -0.178 7.873 1.00 96.19 180 TYR A O 1
ATOM 1448 N N . VAL A 1 181 ? -7.466 0.750 6.215 1.00 96.25 181 VAL A N 1
ATOM 1449 C CA . VAL A 1 181 ? -8.635 1.047 7.060 1.00 96.25 181 VAL A CA 1
ATOM 1450 C C . VAL A 1 181 ? -9.272 -0.255 7.540 1.00 96.25 181 VAL A C 1
ATOM 1452 O O . VAL A 1 181 ? -9.562 -0.394 8.727 1.00 96.25 181 VAL A O 1
ATOM 1455 N N . LYS A 1 182 ? -9.443 -1.232 6.643 1.00 96.69 182 LYS A N 1
ATOM 1456 C CA . LYS A 1 182 ? -9.991 -2.540 7.002 1.00 96.69 182 LYS A CA 1
ATOM 1457 C C . LYS A 1 182 ? -9.103 -3.272 8.009 1.00 96.69 182 LYS A C 1
ATOM 1459 O O . LYS A 1 182 ? -9.616 -3.666 9.052 1.00 96.69 182 LYS A O 1
ATOM 1464 N N . SER A 1 183 ? -7.797 -3.355 7.756 1.00 95.25 183 SER A N 1
ATOM 1465 C CA . SER A 1 183 ? -6.844 -3.988 8.677 1.00 95.25 183 SER A CA 1
ATOM 1466 C C . SER A 1 183 ? -6.747 -3.276 10.029 1.00 95.25 183 SER A C 1
ATOM 1468 O O . SER A 1 183 ? -6.571 -3.935 11.046 1.00 95.25 183 SER A O 1
ATOM 1470 N N . CYS A 1 184 ? -6.894 -1.948 10.066 1.00 95.31 184 CYS A N 1
ATOM 1471 C CA . CYS A 1 184 ? -6.916 -1.177 11.310 1.00 95.31 184 CYS A CA 1
ATOM 1472 C C . CYS A 1 184 ? -8.137 -1.541 12.173 1.00 95.31 184 CYS A C 1
ATOM 1474 O O . CYS A 1 184 ? -8.003 -1.807 13.363 1.00 95.31 184 CYS A O 1
ATOM 1476 N N . PHE A 1 185 ? -9.327 -1.625 11.570 1.00 95.50 185 PHE A N 1
ATOM 1477 C CA . PHE A 1 185 ? -10.529 -2.047 12.292 1.00 95.50 185 PHE A CA 1
ATOM 1478 C C . PHE A 1 185 ? -10.535 -3.535 12.650 1.00 95.50 185 PHE A C 1
ATOM 1480 O O . PHE A 1 185 ? -11.124 -3.892 13.662 1.00 95.50 185 PHE A O 1
ATOM 1487 N N . GLU A 1 186 ? -9.916 -4.398 11.842 1.00 95.25 186 GLU A N 1
ATOM 1488 C CA . GLU A 1 186 ? -9.709 -5.813 12.186 1.00 95.25 186 GLU A CA 1
ATOM 1489 C C . GLU A 1 186 ? -8.787 -5.949 13.399 1.00 95.25 186 GLU A C 1
ATOM 1491 O O . GLU A 1 186 ? -9.153 -6.634 14.342 1.00 95.25 186 GLU A O 1
ATOM 1496 N N . TYR A 1 187 ? -7.693 -5.186 13.454 1.00 92.38 187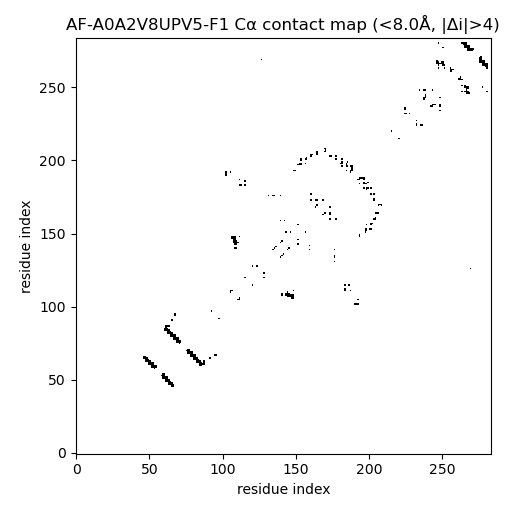 TYR A N 1
ATOM 1497 C CA . TYR A 1 187 ? -6.850 -5.106 14.648 1.00 92.38 187 TYR A CA 1
ATOM 1498 C C . TYR A 1 187 ? -7.638 -4.668 15.893 1.00 92.38 187 TYR A C 1
ATOM 1500 O O . TYR A 1 187 ? -7.484 -5.251 16.956 1.00 92.38 187 TYR A O 1
ATOM 1508 N N . GLY A 1 188 ? -8.544 -3.693 15.764 1.00 90.56 188 GLY A N 1
ATOM 1509 C CA . GLY A 1 188 ? -9.420 -3.310 16.876 1.00 90.56 188 GLY A CA 1
ATOM 1510 C C . GLY A 1 188 ? -10.391 -4.411 17.321 1.00 90.56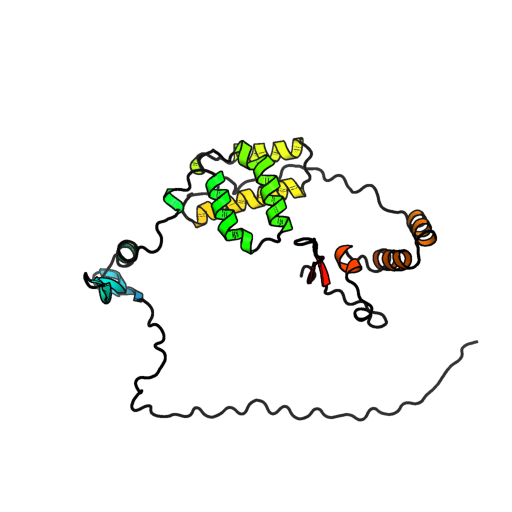 188 GLY A C 1
ATOM 1511 O O . GLY A 1 188 ? -10.814 -4.410 18.472 1.00 90.56 188 GLY A O 1
ATOM 1512 N N . VAL A 1 189 ? -10.756 -5.343 16.439 1.00 92.69 189 VAL A N 1
ATOM 1513 C CA . VAL A 1 189 ? -11.545 -6.527 16.816 1.00 92.69 189 VAL A CA 1
ATOM 1514 C C . VAL A 1 189 ? -10.660 -7.565 17.503 1.00 92.69 189 VAL A C 1
ATOM 1516 O O . VAL A 1 189 ? -11.068 -8.106 18.522 1.00 92.69 189 VAL A O 1
ATOM 1519 N N . ASP A 1 190 ? -9.455 -7.805 16.982 1.00 89.69 190 ASP A N 1
ATOM 1520 C CA . ASP A 1 190 ? -8.497 -8.766 17.546 1.00 89.69 190 ASP A CA 1
ATOM 1521 C C . ASP A 1 190 ? -8.056 -8.385 18.975 1.00 89.69 190 ASP A C 1
ATOM 1523 O O . ASP A 1 190 ? -7.765 -9.259 19.784 1.00 89.69 190 ASP A O 1
ATOM 1527 N N . GLU A 1 191 ? -8.037 -7.087 19.291 1.00 86.56 191 GLU A N 1
ATOM 1528 C CA . GLU A 1 191 ? -7.731 -6.540 20.623 1.00 86.56 191 GLU A CA 1
ATOM 1529 C C . GLU A 1 191 ? -8.981 -6.360 21.516 1.00 86.56 191 GLU A C 1
ATOM 1531 O O . GLU A 1 191 ? -8.939 -5.630 22.508 1.00 86.56 191 GLU A O 1
ATOM 1536 N N . ASP A 1 192 ? -10.121 -6.956 21.146 1.00 86.75 192 ASP A N 1
ATOM 1537 C CA . ASP A 1 192 ? -11.406 -6.874 21.862 1.00 86.75 192 ASP A CA 1
ATOM 1538 C C . ASP A 1 192 ? -11.942 -5.434 22.091 1.00 86.75 192 ASP A C 1
ATOM 1540 O O . ASP A 1 192 ? -12.825 -5.200 22.923 1.00 86.75 192 ASP A O 1
ATOM 1544 N N . LEU A 1 193 ? -11.465 -4.438 21.330 1.00 87.44 193 LEU A N 1
ATOM 1545 C CA . LEU A 1 193 ? -11.940 -3.040 21.397 1.00 87.44 193 LEU A CA 1
ATOM 1546 C C . LEU A 1 193 ? -13.299 -2.859 20.713 1.00 87.44 193 LEU A C 1
ATOM 1548 O O . LEU A 1 193 ? -14.093 -1.975 21.064 1.00 87.44 193 LEU A O 1
ATOM 1552 N N . LEU A 1 194 ? -13.543 -3.678 19.691 1.00 88.62 194 LEU A N 1
ATOM 1553 C CA . LEU A 1 194 ? -14.736 -3.676 18.860 1.00 88.62 194 LEU A CA 1
ATOM 1554 C C . LEU A 1 194 ? -15.279 -5.093 18.728 1.00 88.62 194 LEU A C 1
ATOM 1556 O O . LEU A 1 194 ? -14.557 -6.022 18.399 1.00 88.62 194 LEU A O 1
ATOM 1560 N N . SER A 1 195 ? -16.594 -5.246 18.851 1.00 89.00 195 SER A N 1
ATOM 1561 C CA . SER A 1 195 ? -17.247 -6.536 18.598 1.00 89.00 195 SER A CA 1
ATOM 1562 C C . SER A 1 195 ? -17.288 -6.908 17.113 1.00 89.00 195 SER A C 1
ATOM 1564 O O . SER A 1 195 ? -17.394 -8.080 16.756 1.00 89.00 195 SER A O 1
ATOM 1566 N N . LYS A 1 196 ? -17.256 -5.910 16.220 1.00 92.62 196 LYS A N 1
ATOM 1567 C CA . LYS A 1 196 ? -17.286 -6.106 14.768 1.00 92.62 196 LYS A CA 1
ATOM 1568 C C . LYS A 1 196 ? -16.571 -4.975 14.038 1.00 92.62 196 LYS A C 1
ATOM 1570 O O . LYS A 1 196 ? -16.715 -3.809 14.394 1.00 92.62 196 LYS A O 1
ATOM 1575 N N . SER A 1 197 ? -15.890 -5.316 12.945 1.00 94.44 197 SER A N 1
ATOM 1576 C CA . SER A 1 197 ? -15.250 -4.330 12.071 1.00 94.44 197 SER A CA 1
ATOM 1577 C C . SER A 1 197 ? -16.296 -3.622 11.189 1.00 94.44 197 SER A C 1
ATOM 1579 O O . SER A 1 197 ? -16.942 -4.288 10.367 1.00 94.44 197 SER A O 1
ATOM 1581 N N . PRO A 1 198 ? -16.461 -2.284 11.285 1.00 93.81 198 PRO A N 1
ATOM 1582 C CA . PRO A 1 198 ? -17.357 -1.524 10.403 1.00 93.81 198 PRO A CA 1
ATOM 1583 C C . PRO A 1 198 ? -16.858 -1.484 8.951 1.00 93.81 198 PRO A C 1
ATOM 1585 O O . PRO A 1 198 ? -17.644 -1.340 8.015 1.00 93.81 198 PRO A O 1
ATOM 1588 N N . ALA A 1 199 ? -15.555 -1.686 8.751 1.00 94.75 199 ALA A N 1
ATOM 1589 C CA . ALA A 1 199 ? -14.894 -1.688 7.450 1.00 94.75 199 ALA A CA 1
ATOM 1590 C C . ALA A 1 199 ? -14.964 -3.039 6.711 1.00 94.75 199 ALA A C 1
ATOM 1592 O O . ALA A 1 199 ? -14.561 -3.131 5.548 1.00 94.75 199 ALA A O 1
ATOM 1593 N N . ARG A 1 200 ? -15.488 -4.099 7.347 1.00 92.56 200 ARG A N 1
ATOM 1594 C CA . ARG A 1 200 ? -15.490 -5.471 6.800 1.00 92.56 200 ARG A CA 1
ATOM 1595 C C . ARG A 1 200 ? -16.087 -5.556 5.393 1.00 92.56 200 ARG A C 1
ATOM 1597 O O . ARG A 1 200 ? -15.557 -6.281 4.547 1.00 92.56 200 ARG A O 1
ATOM 1604 N N . LYS A 1 201 ? -17.171 -4.805 5.161 1.00 94.25 201 LYS A N 1
ATOM 1605 C CA . LYS A 1 201 ? -17.942 -4.761 3.908 1.00 94.25 201 LYS A CA 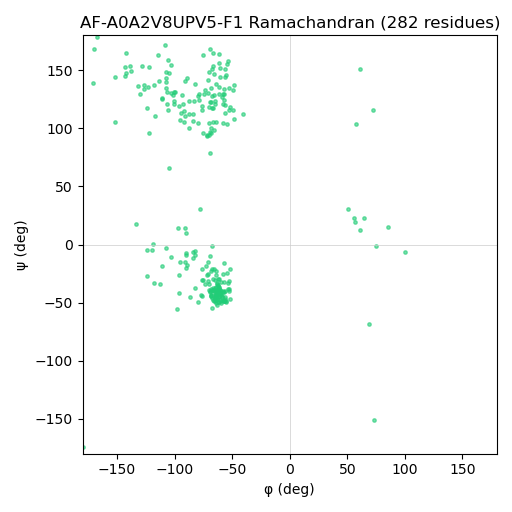1
ATOM 1606 C C . LYS A 1 201 ? -17.555 -3.599 2.984 1.00 94.25 201 LYS A C 1
ATOM 1608 O O . LYS A 1 201 ? -18.298 -3.322 2.050 1.00 94.25 201 LYS A O 1
ATOM 1613 N N . LEU A 1 202 ? -16.424 -2.922 3.209 1.00 94.50 202 LEU A N 1
ATOM 1614 C CA . LEU A 1 202 ? -15.996 -1.849 2.311 1.00 94.50 202 LEU A CA 1
ATOM 1615 C C . LEU A 1 202 ? -15.742 -2.372 0.902 1.00 94.50 202 LEU A C 1
ATOM 1617 O O . LEU A 1 202 ? -14.965 -3.317 0.691 1.00 94.50 202 LEU A O 1
ATOM 1621 N N . VAL A 1 203 ? -16.346 -1.697 -0.070 1.00 95.38 203 VAL A N 1
ATOM 1622 C CA . VAL A 1 203 ? -16.241 -2.040 -1.483 1.00 95.38 203 VAL A CA 1
ATOM 1623 C C . VAL A 1 203 ? -15.366 -1.014 -2.185 1.00 95.38 203 VAL A C 1
ATOM 1625 O O . VAL A 1 203 ? -15.367 0.176 -1.873 1.00 95.38 203 VAL A O 1
ATOM 1628 N N . MET A 1 204 ? -14.581 -1.502 -3.139 1.00 95.94 204 MET A N 1
ATOM 1629 C CA . MET A 1 204 ? -13.770 -0.642 -3.981 1.00 95.94 204 MET A CA 1
ATOM 1630 C C . MET A 1 204 ? -14.682 0.164 -4.925 1.00 95.94 204 MET A C 1
ATOM 1632 O O . MET A 1 204 ? -15.421 -0.462 -5.692 1.00 95.94 204 MET A O 1
ATOM 1636 N N . PRO A 1 205 ? -14.644 1.510 -4.919 1.00 93.81 205 PRO A N 1
ATOM 1637 C CA . PRO A 1 205 ? -15.392 2.308 -5.885 1.00 93.81 205 PRO A CA 1
ATOM 1638 C C . PRO A 1 205 ? -14.944 2.023 -7.324 1.00 93.81 205 PRO A C 1
ATOM 1640 O O . PRO A 1 205 ? -13.815 1.587 -7.585 1.00 93.81 205 PRO A O 1
ATOM 1643 N N . LYS A 1 206 ? -15.838 2.287 -8.282 1.00 91.12 206 LYS A N 1
ATOM 1644 C CA . LYS A 1 206 ? -15.550 2.135 -9.713 1.00 91.12 206 LYS A CA 1
ATOM 1645 C C . LYS A 1 206 ? -14.597 3.243 -10.171 1.00 91.12 206 LYS A C 1
ATOM 1647 O O . LYS A 1 206 ? -15.033 4.315 -10.564 1.00 91.12 206 LYS A O 1
ATOM 1652 N N . ILE A 1 207 ? -13.298 2.954 -10.160 1.00 90.31 207 ILE A N 1
ATOM 1653 C CA . ILE A 1 207 ? -12.256 3.846 -10.684 1.00 90.31 207 ILE A CA 1
ATOM 1654 C C . ILE A 1 207 ? -11.750 3.279 -12.007 1.00 90.31 207 ILE A C 1
ATOM 1656 O O . ILE A 1 207 ? -11.172 2.187 -12.045 1.00 90.31 207 ILE A O 1
ATOM 1660 N N . ARG A 1 208 ? -11.961 4.019 -13.100 1.00 81.69 208 ARG A N 1
ATOM 1661 C CA . ARG A 1 208 ? -11.409 3.660 -14.410 1.00 81.69 208 ARG A CA 1
ATOM 1662 C C . ARG A 1 208 ? -9.923 4.002 -14.417 1.00 81.69 208 ARG A C 1
ATOM 1664 O O . ARG A 1 208 ? -9.546 5.164 -14.301 1.00 81.69 208 ARG A O 1
ATOM 1671 N N . LYS A 1 209 ? -9.072 2.980 -14.539 1.00 75.88 209 LYS A N 1
ATOM 1672 C CA . LYS A 1 209 ? -7.646 3.191 -14.795 1.00 75.88 209 LYS A CA 1
ATOM 1673 C C . LYS A 1 209 ? -7.532 3.787 -16.195 1.00 75.88 209 LYS A C 1
ATOM 1675 O O . LYS A 1 209 ? -7.913 3.121 -17.153 1.00 75.88 209 LYS A O 1
ATOM 1680 N N . LYS A 1 210 ? -7.018 5.013 -16.311 1.00 74.81 210 LYS A N 1
ATOM 1681 C CA . LYS A 1 210 ? -6.549 5.505 -17.607 1.00 74.81 210 LYS A CA 1
ATOM 1682 C C . LYS A 1 210 ? -5.357 4.624 -18.008 1.00 74.81 210 LYS A C 1
ATOM 1684 O O . LYS A 1 210 ? -4.434 4.495 -17.193 1.00 74.81 210 LYS A O 1
ATOM 1689 N N . PRO A 1 211 ? -5.400 3.925 -19.155 1.00 72.19 211 PRO A N 1
ATOM 1690 C CA . PRO A 1 211 ? -4.233 3.203 -19.634 1.00 72.19 211 PRO A CA 1
ATOM 1691 C C . PRO A 1 211 ? -3.060 4.179 -19.762 1.00 72.19 211 PRO A C 1
ATOM 1693 O O . PRO A 1 211 ? -3.259 5.373 -19.972 1.00 72.19 211 PRO A O 1
ATOM 1696 N N . CYS A 1 212 ? -1.833 3.683 -19.605 1.00 77.12 212 CYS A N 1
ATOM 1697 C CA . CYS A 1 212 ? -0.681 4.471 -20.022 1.00 77.12 212 CYS A CA 1
ATOM 1698 C C . CYS A 1 212 ? -0.734 4.531 -21.549 1.00 77.12 212 CYS A C 1
ATOM 1700 O O . CYS A 1 212 ? -0.420 3.547 -22.208 1.00 77.12 212 CYS A O 1
ATOM 1702 N N . GLU A 1 213 ? -1.217 5.643 -22.096 1.00 80.31 213 GLU A N 1
ATOM 1703 C CA . GLU A 1 213 ? -1.401 5.806 -23.544 1.00 80.31 213 GLU A CA 1
ATOM 1704 C C . GLU A 1 213 ? -0.065 5.976 -24.275 1.00 80.31 213 GLU A C 1
ATOM 1706 O O . GLU A 1 213 ? 0.027 5.736 -25.474 1.00 80.31 213 GLU A O 1
ATOM 1711 N N . ARG A 1 214 ? 0.995 6.341 -23.544 1.00 89.19 214 ARG A N 1
ATOM 1712 C CA . ARG A 1 214 ? 2.329 6.559 -24.091 1.00 89.19 214 ARG A CA 1
ATOM 1713 C C . ARG A 1 214 ? 3.231 5.354 -23.848 1.00 89.19 214 ARG A C 1
ATOM 1715 O O . ARG A 1 214 ? 3.532 5.013 -22.707 1.00 89.19 214 ARG A O 1
ATOM 1722 N N . PHE A 1 215 ? 3.720 4.785 -24.938 1.00 89.88 215 PHE A N 1
ATOM 1723 C CA . PHE A 1 215 ? 4.844 3.853 -25.003 1.00 89.88 215 PHE A CA 1
ATOM 1724 C C . PHE A 1 215 ? 5.682 4.219 -26.228 1.00 89.88 215 PHE A C 1
ATOM 1726 O O . PHE A 1 215 ? 5.144 4.825 -27.155 1.00 89.88 215 PHE A O 1
ATOM 1733 N N . LEU A 1 216 ? 6.982 3.914 -26.215 1.00 91.50 216 LEU A N 1
ATOM 1734 C CA . LEU A 1 216 ? 7.861 4.184 -27.356 1.00 91.50 216 LEU A CA 1
ATOM 1735 C C . LEU A 1 216 ? 7.527 3.231 -28.508 1.00 91.50 216 LEU A C 1
ATOM 1737 O O . LEU A 1 216 ? 7.453 2.019 -28.297 1.00 91.50 216 LEU A O 1
ATOM 1741 N N . SER A 1 217 ? 7.341 3.769 -29.715 1.00 93.12 217 SER A N 1
ATOM 1742 C CA . SER A 1 217 ? 7.316 2.953 -30.930 1.00 93.12 217 SER A CA 1
ATOM 1743 C C . SER A 1 217 ? 8.701 2.351 -31.189 1.00 93.12 217 SER A C 1
ATOM 1745 O O . SER A 1 217 ? 9.708 2.786 -30.623 1.00 93.12 217 SER A O 1
ATOM 1747 N N . VAL A 1 218 ? 8.775 1.347 -32.065 1.00 92.94 218 VAL A N 1
ATOM 1748 C CA . VAL A 1 218 ? 10.059 0.737 -32.437 1.00 92.94 218 VAL A CA 1
ATOM 1749 C C . VAL A 1 218 ? 10.980 1.776 -33.087 1.00 92.94 218 VAL A C 1
ATOM 1751 O O . VAL A 1 218 ? 12.183 1.783 -32.840 1.00 92.94 218 VAL A O 1
ATOM 1754 N N . GLU A 1 219 ? 10.424 2.678 -33.889 1.00 95.94 219 GLU A N 1
ATOM 1755 C CA . GLU A 1 219 ? 11.137 3.766 -34.560 1.00 95.94 219 GLU A CA 1
ATOM 1756 C C . GLU A 1 219 ? 11.650 4.794 -33.552 1.00 95.94 219 GLU A C 1
ATOM 1758 O O . GLU A 1 219 ? 12.826 5.153 -33.599 1.00 95.94 219 GLU A O 1
ATOM 1763 N N . GLU A 1 220 ? 10.810 5.212 -32.602 1.00 95.31 220 GLU A N 1
ATOM 1764 C CA . GLU A 1 220 ? 11.216 6.132 -31.534 1.00 95.31 220 GLU A CA 1
ATOM 1765 C C . GLU A 1 220 ? 12.299 5.519 -30.644 1.00 95.31 220 GLU A C 1
ATOM 1767 O O . GLU A 1 220 ? 13.254 6.196 -30.268 1.00 95.31 220 GLU A O 1
ATOM 1772 N N . PHE A 1 221 ? 12.187 4.227 -30.332 1.00 94.94 221 PHE A N 1
ATOM 1773 C CA . PHE A 1 221 ? 13.191 3.529 -29.541 1.00 94.94 221 PHE A CA 1
ATOM 1774 C C . PHE A 1 221 ? 14.515 3.368 -30.302 1.00 94.94 221 PHE A C 1
ATOM 1776 O O . PHE A 1 221 ? 15.581 3.543 -29.715 1.00 94.94 221 PHE A O 1
ATOM 1783 N N . ARG A 1 222 ? 14.480 3.101 -31.616 1.00 94.19 222 ARG A N 1
ATOM 1784 C CA . ARG A 1 222 ? 15.689 3.099 -32.459 1.00 94.19 222 ARG A CA 1
ATOM 1785 C C . ARG A 1 222 ? 16.341 4.478 -32.515 1.00 94.19 222 ARG A C 1
ATOM 1787 O O . ARG A 1 222 ? 17.560 4.555 -32.422 1.00 94.19 222 ARG A O 1
ATOM 1794 N N . ALA A 1 223 ? 15.553 5.544 -32.651 1.00 95.94 223 ALA A N 1
ATOM 1795 C CA . ALA A 1 223 ? 16.068 6.910 -32.622 1.00 95.94 223 ALA A CA 1
ATOM 1796 C C . ALA A 1 223 ? 16.731 7.223 -31.271 1.00 95.94 223 ALA A C 1
ATOM 1798 O O . ALA A 1 223 ? 17.855 7.716 -31.246 1.00 95.94 223 ALA A O 1
ATOM 1799 N N . LEU A 1 224 ? 16.084 6.840 -30.164 1.00 95.75 224 LEU A N 1
ATOM 1800 C CA . LEU A 1 224 ? 16.635 6.978 -28.816 1.00 95.75 224 LEU A CA 1
ATOM 1801 C C . LEU A 1 224 ? 17.949 6.202 -28.644 1.00 95.75 224 LEU A C 1
ATOM 1803 O O . LEU A 1 224 ? 18.893 6.728 -28.067 1.00 95.75 224 LEU A O 1
ATOM 1807 N N . LEU A 1 225 ? 18.029 4.966 -29.146 1.00 95.12 225 LEU A N 1
ATOM 1808 C CA . LEU A 1 225 ? 19.260 4.173 -29.090 1.00 95.12 225 LEU A CA 1
ATOM 1809 C C . LEU A 1 225 ? 20.397 4.806 -29.900 1.00 95.12 225 LEU A C 1
ATOM 1811 O O . LEU A 1 225 ? 21.532 4.785 -29.441 1.00 95.12 225 LEU A O 1
ATOM 1815 N N . SER A 1 226 ? 20.111 5.353 -31.082 1.00 95.00 226 SER A N 1
ATOM 1816 C CA . SER A 1 226 ? 21.133 5.977 -31.932 1.00 95.00 226 SER A CA 1
ATOM 1817 C C . SER A 1 226 ? 21.727 7.252 -31.326 1.00 95.00 226 SER A C 1
ATOM 1819 O O . SER A 1 226 ? 22.885 7.556 -31.592 1.00 95.00 226 SER A O 1
ATOM 1821 N N . ASP A 1 227 ? 20.946 7.984 -30.530 1.00 96.69 227 ASP A N 1
ATOM 1822 C CA . ASP A 1 227 ? 21.375 9.220 -29.860 1.00 96.69 227 ASP A CA 1
ATOM 1823 C C . ASP A 1 227 ? 21.999 8.965 -28.472 1.00 96.69 227 ASP A C 1
ATOM 1825 O O . ASP A 1 227 ? 22.708 9.806 -27.920 1.00 96.69 227 ASP A O 1
ATOM 1829 N N . ALA A 1 228 ? 21.759 7.786 -27.888 1.00 95.62 228 ALA A N 1
ATOM 1830 C CA . ALA A 1 228 ? 22.223 7.456 -26.547 1.00 95.62 228 ALA A CA 1
ATOM 1831 C C . ALA A 1 228 ? 23.761 7.313 -26.473 1.00 95.62 228 ALA A C 1
ATOM 1833 O O . ALA A 1 228 ? 24.358 6.594 -27.281 1.00 95.62 228 ALA A O 1
ATOM 1834 N N . PRO A 1 229 ? 24.423 7.892 -25.449 1.00 95.88 229 PRO A N 1
ATOM 1835 C CA . PRO A 1 229 ? 25.838 7.642 -25.190 1.00 95.88 229 PRO A CA 1
ATOM 1836 C C . PRO A 1 229 ? 26.117 6.157 -24.886 1.00 95.88 229 PRO A C 1
ATOM 1838 O O . PRO A 1 229 ? 25.198 5.414 -24.531 1.00 95.88 229 PRO A O 1
ATOM 1841 N N . PRO A 1 230 ? 27.385 5.697 -24.946 1.00 93.69 230 PRO A N 1
ATOM 1842 C CA . PRO A 1 230 ? 27.720 4.275 -24.824 1.00 93.69 230 PRO A CA 1
ATOM 1843 C C . PRO A 1 230 ? 27.138 3.573 -23.586 1.00 93.69 230 PRO A C 1
ATOM 1845 O O . PRO A 1 230 ? 26.688 2.433 -23.687 1.00 93.69 230 PRO A O 1
ATOM 1848 N N . ARG A 1 231 ? 27.104 4.251 -22.430 1.00 91.56 231 ARG A N 1
ATOM 1849 C CA . ARG A 1 231 ? 26.546 3.706 -21.181 1.00 91.56 231 ARG A CA 1
ATOM 1850 C C . ARG A 1 231 ? 25.031 3.519 -21.278 1.00 91.56 231 ARG A C 1
ATOM 1852 O O . ARG A 1 231 ? 24.526 2.421 -21.050 1.00 91.56 231 ARG A O 1
ATOM 1859 N N . GLU A 1 232 ? 24.306 4.578 -21.618 1.00 93.25 232 GLU A N 1
ATOM 1860 C CA . GLU A 1 232 ? 22.849 4.573 -21.755 1.00 93.25 232 GLU A CA 1
ATOM 1861 C C . GLU A 1 232 ? 22.401 3.623 -22.867 1.00 93.25 232 GLU A C 1
ATOM 1863 O O . GLU A 1 232 ? 21.394 2.941 -22.711 1.00 93.25 232 GLU A O 1
ATOM 1868 N N . HIS A 1 233 ? 23.170 3.510 -23.950 1.00 94.00 233 HIS A N 1
ATOM 1869 C CA . HIS A 1 233 ? 22.885 2.591 -25.046 1.00 94.00 233 HIS A CA 1
ATOM 1870 C C . HIS A 1 233 ? 22.856 1.125 -24.576 1.00 94.00 233 HIS A C 1
ATOM 1872 O O . HIS A 1 233 ? 21.951 0.374 -24.948 1.00 94.00 233 HIS A O 1
ATOM 1878 N N . VAL A 1 234 ? 23.793 0.716 -23.711 1.00 90.94 234 VAL A N 1
ATOM 1879 C CA . VAL A 1 234 ? 23.783 -0.626 -23.099 1.00 90.94 234 VAL A CA 1
ATOM 1880 C C . VAL A 1 234 ? 22.581 -0.790 -22.166 1.00 90.94 234 VAL A C 1
ATOM 1882 O O . VAL A 1 234 ? 21.844 -1.769 -22.285 1.00 90.94 234 VAL A O 1
ATOM 1885 N N . ILE A 1 235 ? 22.335 0.188 -21.291 1.00 91.94 235 ILE A N 1
ATOM 1886 C CA . ILE A 1 235 ? 21.216 0.173 -20.334 1.00 91.94 235 ILE A CA 1
ATOM 1887 C C . ILE A 1 235 ? 19.866 0.044 -21.058 1.00 91.94 235 ILE A C 1
ATOM 1889 O O . ILE A 1 235 ? 19.046 -0.804 -20.707 1.00 91.94 235 ILE A O 1
ATOM 1893 N N . LEU A 1 236 ? 19.638 0.844 -22.102 1.00 93.25 236 LEU A N 1
ATOM 1894 C CA . LEU A 1 236 ? 18.410 0.829 -22.897 1.00 93.25 236 LEU A CA 1
ATOM 1895 C C . LEU A 1 236 ? 18.212 -0.508 -23.618 1.00 93.25 236 LEU A C 1
ATOM 1897 O O . LEU A 1 236 ? 17.091 -1.015 -23.667 1.00 93.25 236 LEU A O 1
ATOM 1901 N N . ARG A 1 237 ? 19.285 -1.117 -24.138 1.00 91.50 237 ARG A N 1
ATOM 1902 C CA . ARG A 1 237 ? 19.211 -2.455 -24.743 1.00 91.50 237 ARG A CA 1
ATOM 1903 C C . ARG A 1 237 ? 18.827 -3.523 -23.726 1.00 91.50 237 ARG A C 1
ATOM 1905 O O . ARG A 1 237 ? 17.973 -4.349 -24.034 1.00 91.50 237 ARG A O 1
ATOM 1912 N N . ILE A 1 238 ? 19.398 -3.480 -22.524 1.00 91.50 238 ILE A N 1
ATOM 1913 C CA . ILE A 1 238 ? 19.030 -4.401 -21.441 1.00 91.50 238 ILE A CA 1
ATOM 1914 C C . ILE A 1 238 ? 17.550 -4.221 -21.075 1.00 91.50 238 ILE A C 1
ATOM 1916 O O . ILE A 1 238 ? 16.825 -5.210 -20.986 1.00 91.50 238 ILE A O 1
ATOM 1920 N N . PHE A 1 239 ? 17.065 -2.979 -20.952 1.00 91.06 239 PHE A N 1
ATOM 1921 C CA . PHE A 1 239 ? 15.643 -2.712 -20.703 1.00 91.06 239 PHE A CA 1
ATOM 1922 C C . PHE A 1 239 ? 14.729 -3.312 -21.772 1.00 91.06 239 PHE A C 1
ATOM 1924 O O . PHE A 1 239 ? 13.743 -3.965 -21.435 1.00 91.06 239 PHE A O 1
ATOM 1931 N N . ALA A 1 240 ? 15.044 -3.097 -23.050 1.00 90.00 240 ALA A N 1
ATOM 1932 C CA . ALA A 1 240 ? 14.180 -3.524 -24.146 1.00 90.00 240 ALA A CA 1
ATOM 1933 C C . ALA A 1 240 ? 14.192 -5.038 -24.383 1.00 90.00 240 ALA A C 1
ATOM 1935 O O . ALA A 1 240 ? 13.167 -5.591 -24.772 1.00 90.00 240 ALA A O 1
ATOM 1936 N N . VAL A 1 241 ? 15.331 -5.702 -24.164 1.00 89.06 241 VAL A N 1
ATOM 1937 C CA . VAL A 1 241 ? 15.475 -7.145 -24.411 1.00 89.06 241 VAL A CA 1
ATOM 1938 C C . VAL A 1 241 ? 15.034 -7.965 -23.202 1.00 89.06 241 VAL A C 1
ATOM 1940 O O . VAL A 1 241 ? 14.307 -8.942 -23.362 1.00 89.06 241 VAL A O 1
ATOM 1943 N N . CYS A 1 242 ? 15.451 -7.572 -21.997 1.00 88.75 242 CYS A N 1
ATOM 1944 C CA . CYS A 1 242 ? 15.237 -8.366 -20.787 1.00 88.75 242 CYS A CA 1
ATOM 1945 C C . CYS A 1 242 ? 13.985 -7.947 -20.002 1.00 88.75 242 CYS A C 1
ATOM 1947 O O . CYS A 1 242 ? 13.550 -8.683 -19.121 1.00 88.75 242 CYS A O 1
ATOM 1949 N N . GLY A 1 243 ? 13.401 -6.774 -20.283 1.00 88.62 243 GLY A N 1
ATOM 1950 C CA . GLY A 1 243 ? 12.176 -6.310 -19.618 1.00 88.62 243 GLY A CA 1
ATOM 1951 C C . GLY A 1 243 ? 12.329 -6.056 -18.113 1.00 88.62 243 GLY A C 1
ATOM 1952 O O . GLY A 1 243 ? 11.342 -6.095 -17.379 1.00 88.62 243 GLY A O 1
ATOM 1953 N N . LEU A 1 244 ? 13.559 -5.818 -17.650 1.00 89.44 244 LEU A N 1
ATOM 1954 C CA . LEU A 1 244 ? 13.883 -5.646 -16.235 1.00 89.44 244 LEU A CA 1
ATOM 1955 C C . LEU A 1 244 ? 13.290 -4.358 -15.660 1.00 89.44 244 LEU A C 1
ATOM 1957 O O . LEU A 1 244 ? 13.137 -3.343 -16.349 1.00 89.44 244 LEU A O 1
ATOM 1961 N N . ARG A 1 245 ? 12.996 -4.365 -14.359 1.00 89.12 245 ARG A N 1
ATOM 1962 C CA . ARG A 1 245 ? 12.553 -3.157 -13.658 1.00 89.12 245 ARG A CA 1
ATOM 1963 C C . ARG A 1 245 ? 13.721 -2.173 -13.541 1.00 89.12 245 ARG A C 1
ATOM 1965 O O . ARG A 1 245 ? 14.858 -2.597 -13.350 1.00 89.12 245 ARG A O 1
ATOM 1972 N N . PRO A 1 246 ? 13.470 -0.849 -13.540 1.00 88.81 246 PRO A N 1
ATOM 1973 C CA . PRO A 1 246 ? 14.545 0.136 -13.420 1.00 88.81 246 PRO A CA 1
ATOM 1974 C C . PRO A 1 246 ? 15.464 -0.064 -12.219 1.00 88.81 246 PRO A C 1
ATOM 1976 O O . PRO A 1 246 ? 16.671 0.090 -12.339 1.00 88.81 246 PRO A O 1
ATOM 1979 N N . ALA A 1 247 ? 14.906 -0.467 -11.078 1.00 86.19 247 ALA A N 1
ATOM 1980 C CA . ALA A 1 247 ? 15.693 -0.755 -9.887 1.00 86.19 247 ALA A CA 1
ATOM 1981 C C . ALA A 1 247 ? 16.643 -1.954 -10.055 1.00 86.19 247 ALA A C 1
ATOM 1983 O O . ALA A 1 247 ? 17.697 -1.958 -9.434 1.00 86.19 247 ALA A O 1
ATOM 1984 N N . GLU A 1 248 ? 16.290 -2.946 -10.874 1.00 91.12 248 GLU A N 1
ATOM 1985 C CA . GLU A 1 248 ? 17.104 -4.146 -11.119 1.00 91.12 248 GLU A CA 1
ATOM 1986 C C . GLU A 1 248 ? 18.278 -3.804 -12.049 1.00 91.12 248 GLU A C 1
ATOM 1988 O O . GLU A 1 248 ? 19.420 -4.131 -11.756 1.00 91.12 248 GLU A O 1
ATOM 1993 N N . VAL A 1 249 ? 18.033 -3.038 -13.120 1.00 89.94 249 VAL A N 1
ATOM 1994 C CA . VAL A 1 249 ? 19.092 -2.656 -14.077 1.00 89.94 249 VAL A CA 1
ATOM 1995 C C . VAL A 1 249 ? 20.172 -1.784 -13.440 1.00 89.94 249 VAL A C 1
ATOM 1997 O O . VAL A 1 249 ? 21.345 -1.908 -13.775 1.00 89.94 249 VAL A O 1
ATOM 2000 N N . LEU A 1 250 ? 19.789 -0.896 -12.521 1.00 87.00 250 LEU A N 1
ATOM 2001 C CA . LEU A 1 250 ? 20.713 0.067 -11.915 1.00 87.00 250 LEU A CA 1
ATOM 2002 C C . LEU A 1 250 ? 21.731 -0.556 -10.948 1.00 87.00 250 LEU A C 1
ATOM 2004 O O . LEU A 1 250 ? 22.694 0.122 -10.601 1.00 87.00 250 LEU A O 1
ATOM 2008 N N . VAL A 1 251 ? 21.526 -1.800 -10.506 1.00 89.81 251 VAL A N 1
ATOM 2009 C CA . VAL A 1 251 ? 22.456 -2.504 -9.602 1.00 89.81 251 VAL A CA 1
ATOM 2010 C C . VAL A 1 251 ? 23.249 -3.612 -10.286 1.00 89.81 251 VAL A C 1
ATOM 2012 O O . VAL A 1 251 ? 24.121 -4.189 -9.646 1.00 89.81 251 VAL A O 1
ATOM 2015 N N . LEU A 1 252 ? 22.985 -3.878 -11.571 1.00 90.12 252 LEU A N 1
ATOM 2016 C CA . LEU A 1 252 ? 23.679 -4.908 -12.341 1.00 90.12 252 LEU A CA 1
ATOM 2017 C C . LEU A 1 252 ? 25.192 -4.690 -12.357 1.00 90.12 252 LEU A C 1
ATOM 2019 O O . LEU A 1 252 ? 25.677 -3.594 -12.665 1.00 90.12 252 LEU A O 1
ATOM 2023 N N . ARG A 1 253 ? 25.936 -5.768 -12.111 1.00 89.69 253 ARG A N 1
ATOM 2024 C CA . ARG A 1 253 ? 27.398 -5.805 -12.183 1.00 89.69 253 ARG A CA 1
ATOM 2025 C C . ARG A 1 253 ? 27.842 -6.721 -13.312 1.00 89.69 253 ARG A C 1
ATOM 2027 O O . ARG A 1 253 ? 27.094 -7.558 -13.807 1.00 89.69 253 ARG A O 1
ATOM 2034 N N . ILE A 1 254 ? 29.104 -6.581 -13.709 1.00 89.25 254 ILE A N 1
ATOM 2035 C CA . ILE A 1 254 ? 29.694 -7.464 -14.722 1.00 89.25 254 ILE A CA 1
ATOM 2036 C C . ILE A 1 254 ? 29.713 -8.932 -14.264 1.00 89.25 254 ILE A C 1
ATOM 2038 O O . ILE A 1 254 ? 29.606 -9.832 -15.085 1.00 89.25 254 ILE A O 1
ATOM 2042 N N . GLU A 1 255 ? 29.803 -9.159 -12.952 1.00 91.31 255 GLU A N 1
ATOM 2043 C CA . GLU A 1 255 ? 29.789 -10.480 -12.313 1.00 91.31 255 GLU A CA 1
ATOM 2044 C C . GLU A 1 255 ? 28.438 -11.194 -12.436 1.00 91.31 255 GLU A C 1
ATOM 2046 O O . GLU A 1 255 ? 28.388 -12.416 -12.338 1.00 91.31 255 GLU A O 1
ATOM 2051 N N . ASP A 1 256 ? 27.355 -10.452 -12.680 1.00 90.50 256 ASP A N 1
ATOM 2052 C CA . ASP A 1 256 ? 26.017 -11.016 -12.868 1.00 90.50 256 ASP A CA 1
ATOM 2053 C C . ASP A 1 256 ? 25.795 -11.512 -14.305 1.00 90.50 256 ASP A C 1
ATOM 2055 O O . ASP A 1 256 ? 24.755 -12.095 -14.617 1.00 90.50 256 ASP A O 1
ATOM 2059 N N . PHE A 1 257 ? 26.760 -11.280 -15.199 1.00 89.88 257 PHE A N 1
ATOM 2060 C CA . PHE A 1 257 ? 26.720 -11.746 -16.576 1.00 89.88 257 PHE A CA 1
ATOM 2061 C C . PHE A 1 257 ? 27.472 -13.071 -16.737 1.00 89.88 257 PHE A C 1
ATOM 2063 O O . PHE A 1 257 ? 28.701 -13.128 -16.780 1.00 89.88 257 PHE A O 1
ATOM 2070 N N . GLU A 1 258 ? 26.712 -14.147 -16.919 1.00 89.88 258 GLU A N 1
ATOM 2071 C CA . GLU A 1 258 ? 27.213 -15.509 -17.091 1.00 89.88 258 GLU A CA 1
ATOM 2072 C C . GLU A 1 258 ? 27.101 -15.929 -18.566 1.00 89.88 258 GLU A C 1
ATOM 2074 O O . GLU A 1 258 ? 26.314 -16.796 -18.956 1.00 89.88 258 GLU A O 1
ATOM 2079 N N . GLY A 1 259 ? 27.877 -15.258 -19.423 1.00 86.62 259 GLY A N 1
ATOM 2080 C CA . GLY A 1 259 ? 28.041 -15.571 -20.848 1.00 86.62 259 GLY A CA 1
ATOM 2081 C C . GLY A 1 259 ? 26.805 -15.311 -21.718 1.00 86.62 259 GLY A C 1
ATOM 2082 O O . GLY A 1 259 ? 26.825 -14.437 -22.574 1.00 86.62 259 GLY A O 1
ATOM 2083 N N . SER A 1 260 ? 25.738 -16.087 -21.541 1.00 85.88 260 SER A N 1
ATOM 2084 C CA . SER A 1 260 ? 24.448 -15.893 -22.230 1.00 85.88 260 SER A CA 1
ATOM 2085 C C . SER A 1 260 ? 23.289 -15.615 -21.273 1.00 85.88 260 SER A C 1
ATOM 2087 O O . SER A 1 260 ? 22.155 -15.435 -21.714 1.00 85.88 260 SER A O 1
ATOM 2089 N N . GLN A 1 261 ? 23.567 -15.578 -19.969 1.00 88.62 261 GLN A N 1
ATOM 2090 C CA . GLN A 1 261 ? 22.579 -15.396 -18.915 1.00 88.62 261 GLN A CA 1
ATOM 2091 C C . GLN A 1 261 ? 22.915 -14.169 -18.069 1.00 88.62 261 GLN A C 1
ATOM 2093 O O . GLN A 1 261 ? 24.072 -13.765 -17.964 1.00 88.62 261 GLN A O 1
ATOM 2098 N N . LEU A 1 262 ? 21.878 -13.570 -17.487 1.00 90.06 262 LEU A N 1
ATOM 2099 C CA . LEU A 1 262 ? 21.985 -12.429 -16.589 1.00 90.06 262 LEU A CA 1
ATOM 2100 C C . LEU A 1 262 ? 21.300 -12.800 -15.270 1.00 90.06 262 LEU A C 1
ATOM 2102 O O . LEU A 1 262 ? 20.100 -13.092 -15.266 1.00 90.06 262 LEU A O 1
ATOM 2106 N N . ARG A 1 263 ? 22.054 -12.822 -14.171 1.00 90.75 263 ARG A N 1
ATOM 2107 C CA . ARG A 1 263 ? 21.531 -13.097 -12.830 1.00 90.75 263 ARG A CA 1
ATOM 2108 C C . ARG A 1 263 ? 20.881 -11.835 -12.263 1.00 90.75 263 ARG A C 1
ATOM 2110 O O . ARG A 1 263 ? 21.496 -10.778 -12.250 1.00 90.75 263 ARG A O 1
ATOM 2117 N N . ILE A 1 264 ? 19.631 -11.953 -11.809 1.00 90.19 264 ILE A N 1
ATOM 2118 C CA . ILE A 1 264 ? 18.856 -10.848 -11.224 1.00 90.19 264 ILE A CA 1
ATOM 2119 C C . ILE A 1 264 ? 18.424 -11.235 -9.812 1.00 90.19 264 ILE A C 1
ATOM 2121 O O . ILE A 1 264 ? 17.415 -11.912 -9.620 1.00 90.19 264 ILE A O 1
ATOM 2125 N N . ASP A 1 265 ? 19.194 -10.814 -8.822 1.00 87.38 265 ASP A N 1
ATOM 2126 C CA . ASP A 1 265 ? 18.971 -11.087 -7.398 1.00 87.38 265 ASP A CA 1
ATOM 2127 C C . ASP A 1 265 ? 18.880 -9.798 -6.565 1.00 87.38 265 ASP A C 1
ATOM 2129 O O . ASP A 1 265 ? 18.139 -9.753 -5.578 1.00 87.38 265 ASP A O 1
ATOM 2133 N N . GLU A 1 266 ? 19.520 -8.720 -7.014 1.00 86.75 266 GLU A N 1
ATOM 2134 C CA . GLU A 1 266 ? 19.514 -7.408 -6.371 1.00 86.75 266 GLU A CA 1
ATOM 2135 C C . GLU A 1 266 ? 18.590 -6.384 -7.065 1.00 86.75 266 GLU A C 1
ATOM 2137 O O . GLU A 1 266 ? 18.313 -6.426 -8.264 1.00 86.75 266 GLU A O 1
ATOM 2142 N N . ALA A 1 267 ? 18.120 -5.400 -6.296 1.00 85.50 267 ALA A N 1
ATOM 2143 C CA . ALA A 1 267 ? 17.453 -4.209 -6.808 1.00 85.50 267 ALA A CA 1
ATOM 2144 C C . ALA A 1 267 ? 17.825 -2.965 -5.986 1.00 85.50 267 ALA A C 1
ATOM 2146 O O . ALA A 1 267 ? 17.954 -3.013 -4.756 1.00 85.50 267 ALA A O 1
ATOM 2147 N N . LEU A 1 268 ? 17.926 -1.817 -6.658 1.00 83.00 268 LEU A N 1
ATOM 2148 C CA . LEU A 1 268 ? 18.126 -0.521 -6.019 1.00 83.00 268 LEU A CA 1
ATOM 2149 C C . LEU A 1 268 ? 16.909 -0.169 -5.155 1.00 83.00 268 LEU A C 1
ATOM 2151 O O . LEU A 1 268 ? 15.771 -0.094 -5.630 1.00 83.00 268 LEU A O 1
ATOM 2155 N N . LYS A 1 269 ? 17.148 0.093 -3.873 1.00 76.94 269 LYS A N 1
ATOM 2156 C CA . LYS A 1 269 ? 16.141 0.552 -2.913 1.00 76.94 269 LYS A CA 1
ATOM 2157 C C . LYS A 1 269 ? 16.356 2.045 -2.644 1.00 76.94 269 LYS A C 1
ATOM 2159 O O . LYS A 1 269 ? 17.474 2.546 -2.687 1.00 76.94 269 LYS A O 1
ATOM 2164 N N . GLU A 1 270 ? 15.265 2.774 -2.389 1.00 62.47 270 GLU A N 1
ATOM 2165 C CA . GLU A 1 270 ? 15.322 4.226 -2.143 1.00 62.47 270 GLU A CA 1
ATOM 2166 C C . GLU A 1 270 ? 16.284 4.599 -0.999 1.00 62.47 270 GLU A C 1
ATOM 2168 O O . GLU A 1 270 ? 16.377 3.897 0.014 1.00 62.47 270 GLU A O 1
ATOM 2173 N N . ARG A 1 271 ? 16.927 5.766 -1.160 1.00 55.53 271 ARG A N 1
ATOM 2174 C CA . ARG A 1 271 ? 17.929 6.345 -0.255 1.00 55.53 271 ARG A CA 1
ATOM 2175 C C . ARG A 1 271 ? 17.488 6.371 1.211 1.00 55.53 271 ARG A C 1
ATOM 2177 O O . ARG A 1 271 ? 16.407 6.862 1.562 1.00 55.53 271 ARG A O 1
ATOM 2184 N N . GLN A 1 272 ? 18.373 5.933 2.103 1.00 49.28 272 GLN A N 1
ATOM 2185 C CA . GLN A 1 272 ? 18.285 6.231 3.533 1.00 49.28 272 GLN A CA 1
ATOM 2186 C C . GLN A 1 272 ? 19.434 7.169 3.903 1.00 49.28 272 GLN A C 1
ATOM 2188 O O . GLN A 1 272 ? 20.580 6.875 3.611 1.00 49.28 272 GLN A O 1
ATOM 2193 N N . ALA A 1 273 ? 19.114 8.319 4.507 1.00 47.84 273 ALA A N 1
ATOM 2194 C CA . ALA A 1 273 ? 20.102 9.282 5.010 1.00 47.84 273 ALA A CA 1
ATOM 2195 C C . ALA A 1 273 ? 21.139 9.802 3.983 1.00 47.84 273 ALA A C 1
ATOM 2197 O O . ALA A 1 273 ? 22.180 10.302 4.379 1.00 47.84 273 ALA A O 1
ATOM 2198 N N . GLY A 1 274 ? 20.836 9.742 2.681 1.00 48.06 274 GLY A N 1
ATOM 2199 C CA . GLY A 1 274 ? 21.730 10.225 1.619 1.00 48.06 274 GLY A CA 1
ATOM 2200 C C . GLY A 1 274 ? 22.536 9.133 0.914 1.00 48.06 274 GLY A C 1
ATOM 2201 O O . GLY A 1 274 ? 23.134 9.434 -0.113 1.00 48.06 274 GLY A O 1
ATOM 2202 N N . GLU A 1 275 ? 22.482 7.884 1.384 1.00 43.75 275 GLU A N 1
ATOM 2203 C CA . GLU A 1 275 ? 23.195 6.753 0.779 1.00 43.75 275 GLU A CA 1
ATOM 2204 C C . GLU A 1 275 ? 22.236 5.806 0.042 1.00 43.75 275 GLU A C 1
ATOM 2206 O O . GLU A 1 275 ? 21.105 5.547 0.483 1.00 43.75 275 GLU A O 1
ATOM 2211 N N . ASP A 1 276 ? 22.684 5.320 -1.117 1.00 52.91 276 ASP A N 1
ATOM 2212 C CA . ASP A 1 276 ? 21.962 4.357 -1.946 1.00 52.91 276 ASP A CA 1
ATOM 2213 C C . ASP A 1 276 ? 22.023 2.967 -1.287 1.00 52.91 276 ASP A C 1
ATOM 2215 O O . ASP A 1 276 ? 23.082 2.522 -0.847 1.00 52.91 276 ASP A O 1
ATOM 2219 N N . ARG A 1 277 ? 20.882 2.267 -1.198 1.00 64.25 277 ARG A N 1
ATOM 2220 C CA . ARG A 1 277 ? 20.817 0.920 -0.612 1.00 64.25 277 ARG A CA 1
ATOM 2221 C C . ARG A 1 277 ? 20.534 -0.109 -1.695 1.00 64.25 277 ARG A C 1
ATOM 2223 O O . ARG A 1 277 ? 19.510 -0.034 -2.367 1.00 64.25 277 ARG A O 1
ATOM 2230 N N . ILE A 1 278 ? 21.383 -1.122 -1.781 1.00 65.75 278 ILE A N 1
ATOM 2231 C CA . ILE A 1 278 ? 21.123 -2.333 -2.559 1.00 65.75 278 ILE A CA 1
ATOM 2232 C C . ILE A 1 278 ? 20.402 -3.336 -1.651 1.00 65.75 278 ILE A C 1
ATOM 2234 O O . ILE A 1 278 ? 20.635 -3.389 -0.438 1.00 65.75 278 ILE A O 1
ATOM 2238 N N . GLY A 1 279 ? 19.464 -4.101 -2.191 1.00 71.19 279 GLY A N 1
ATOM 2239 C CA . GLY A 1 279 ? 18.999 -5.293 -1.497 1.00 71.19 279 GLY A CA 1
ATOM 2240 C C . GLY A 1 279 ? 18.168 -6.185 -2.393 1.00 71.19 279 GLY A C 1
ATOM 2241 O O . GLY A 1 279 ? 17.858 -5.807 -3.515 1.00 71.19 279 GLY A O 1
ATOM 2242 N N . ASP A 1 280 ? 17.729 -7.307 -1.838 1.00 66.19 280 ASP A N 1
ATOM 2243 C CA . ASP A 1 280 ? 17.087 -8.368 -2.616 1.00 66.19 280 ASP A CA 1
ATOM 2244 C C . ASP A 1 280 ? 15.872 -7.878 -3.406 1.00 66.19 280 ASP A C 1
ATOM 2246 O O . ASP A 1 280 ? 15.098 -7.018 -2.933 1.00 66.19 280 ASP A O 1
ATOM 2250 N N . THR A 1 281 ? 15.706 -8.455 -4.593 1.00 61.56 281 THR A N 1
ATOM 2251 C CA . THR A 1 281 ? 14.489 -8.344 -5.392 1.00 61.56 281 THR A CA 1
ATOM 2252 C C . THR A 1 281 ? 13.272 -8.782 -4.577 1.00 61.56 281 THR A C 1
ATOM 2254 O O . THR A 1 281 ? 13.357 -9.517 -3.590 1.00 61.56 281 THR A O 1
ATOM 2257 N N . LYS A 1 282 ? 12.093 -8.273 -4.946 1.00 55.16 282 LYS A N 1
ATOM 2258 C CA . LYS A 1 282 ? 10.861 -8.787 -4.345 1.00 55.16 282 LYS A CA 1
ATOM 2259 C C . LYS A 1 282 ? 10.687 -10.226 -4.818 1.00 55.16 282 LYS A C 1
ATOM 2261 O O . LYS A 1 282 ? 10.539 -10.437 -6.015 1.00 55.16 282 LYS A O 1
ATOM 2266 N N . THR A 1 283 ? 10.707 -11.166 -3.882 1.00 42.75 283 THR A N 1
ATOM 2267 C CA . THR A 1 283 ? 10.348 -12.562 -4.126 1.00 42.75 283 THR A CA 1
ATOM 2268 C C . THR A 1 283 ? 8.861 -12.619 -4.484 1.00 42.75 283 THR A C 1
ATOM 2270 O O . THR A 1 283 ? 8.052 -12.007 -3.777 1.00 42.75 283 THR A O 1
ATOM 2273 N N . ASP A 1 284 ? 8.527 -13.271 -5.599 1.00 32.41 284 ASP A N 1
ATOM 2274 C CA . ASP A 1 284 ? 7.142 -13.613 -5.958 1.00 32.41 284 ASP A CA 1
ATOM 2275 C C . ASP A 1 284 ? 6.567 -14.686 -5.016 1.00 32.41 284 ASP A C 1
ATOM 2277 O O . ASP A 1 284 ? 7.346 -15.555 -4.552 1.00 32.41 284 ASP A O 1
#

Solvent-accessible surface area (backbone atoms only — not comparable to full-atom values): 17984 Å² total; per-residue (Å²): 141,82,88,83,86,82,86,84,84,75,81,79,81,83,76,75,75,77,82,80,78,68,84,79,81,74,74,83,80,85,69,83,80,88,75,86,74,102,77,69,83,74,71,77,70,69,67,48,56,77,49,81,43,78,42,99,88,75,44,80,40,48,42,39,39,38,60,48,77,48,69,46,99,86,70,50,74,46,80,43,82,49,74,47,78,50,66,50,70,61,50,46,52,70,70,64,62,74,62,80,65,71,57,82,76,55,53,27,38,46,50,45,47,51,54,44,46,70,70,55,45,81,79,47,54,69,68,53,51,53,50,50,53,52,50,36,62,70,65,44,39,78,74,45,19,83,40,42,55,90,74,52,50,48,65,65,56,46,50,53,50,44,49,42,48,73,76,64,53,51,62,66,59,56,48,50,52,53,51,52,52,30,51,44,34,44,50,35,32,76,64,69,69,34,99,65,45,46,44,75,80,66,71,84,64,96,56,82,78,77,72,82,87,78,75,80,50,75,67,56,47,50,53,51,48,73,71,38,54,78,70,54,32,52,54,52,50,48,40,72,74,69,66,56,54,73,38,37,63,76,58,66,52,78,87,35,52,64,93,92,46,74,67,84,58,51,20,52,43,82,66,57,99,86,42,83,37,78,40,72,49,85,80,130

Mean predicted aligned error: 18.39 Å